Protein AF-A0A916Y1L9-F1 (afdb_monomer_lite)

Radius of gyration: 26.06 Å; chains: 1; bounding box: 114×60×47 Å

Foldseek 3Di:
DDDDDDDDPPPPPDPPPPPFFFFWWWWAFPVRDIATFRKGDPDLPFDDQWIWTDNDPPDDTDIDGCNRTQWMDGPDAWTKGWFWAFEFFFAAPVNPDTDTDDTDTFIWTWDADAQKTKTWDDDDRDIWIWIDHPDPHTYTAAAPPPDADPRGHGDHNLVVCVPRPDCVQDDPVLSVPQHPDPVSVSVVVLSSRQGDPDADDGPDDPPPPPDDDDDDDDDDDPQDADEQVPFPAHWAAVVQVPDDDSVSRVVVVQVVLQVLCQVQFDDDPPDDPVQQQHKKKWKWKQALVQDIDGPDTDGPDVVNVVSVCVRCVPGDRIRATDDVNRGGIHIYIDIDGRDDDD

pLDDT: mean 74.54, std 18.82, range [24.78, 96.25]

Structure (mmCIF, N/CA/C/O backbone):
data_AF-A0A916Y1L9-F1
#
_entry.id   AF-A0A916Y1L9-F1
#
loop_
_atom_site.group_PDB
_atom_site.id
_atom_site.type_symbol
_atom_site.label_atom_id
_atom_site.label_alt_id
_atom_site.label_comp_id
_atom_site.label_asym_id
_atom_site.label_entity_id
_atom_site.label_seq_id
_atom_site.pdbx_PDB_ins_code
_atom_site.Cartn_x
_atom_site.Cartn_y
_atom_site.Cartn_z
_atom_site.occupancy
_atom_site.B_iso_or_equiv
_atom_site.auth_seq_id
_atom_site.auth_comp_id
_atom_site.auth_asym_id
_atom_site.auth_atom_id
_atom_site.pdbx_PDB_model_num
ATOM 1 N N . MET A 1 1 ? 78.587 -21.351 -13.898 1.00 42.09 1 MET A N 1
ATOM 2 C CA . MET A 1 1 ? 77.587 -20.351 -14.337 1.00 42.09 1 MET A CA 1
ATOM 3 C C . MET A 1 1 ? 76.210 -20.843 -13.932 1.00 42.09 1 MET A C 1
ATOM 5 O O . MET A 1 1 ? 75.826 -21.904 -14.397 1.00 42.09 1 MET A O 1
ATOM 9 N N . ILE A 1 2 ? 75.491 -20.113 -13.078 1.00 39.59 2 ILE A N 1
ATOM 10 C CA . ILE A 1 2 ? 74.076 -20.364 -12.756 1.00 39.59 2 ILE A CA 1
ATOM 11 C C . ILE A 1 2 ? 73.393 -18.992 -12.771 1.00 39.59 2 ILE A C 1
ATOM 13 O O . ILE A 1 2 ? 73.883 -18.067 -12.128 1.00 39.59 2 ILE A O 1
ATOM 17 N N . ARG A 1 3 ? 72.326 -18.828 -13.560 1.00 39.56 3 ARG A N 1
ATOM 18 C CA . ARG A 1 3 ? 71.563 -17.57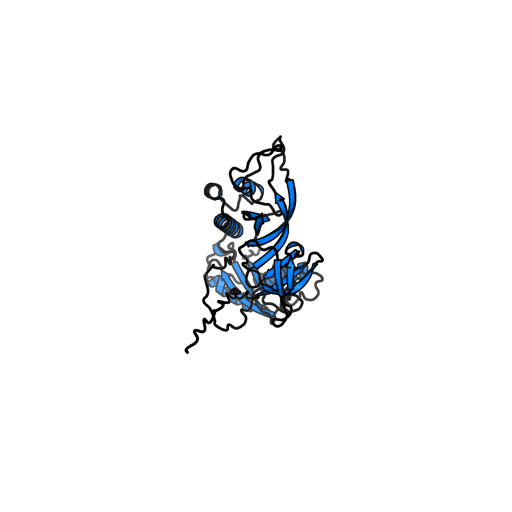1 -13.637 1.00 39.56 3 ARG A CA 1
ATOM 19 C C . ARG A 1 3 ? 70.473 -17.571 -12.569 1.00 39.56 3 ARG A C 1
ATOM 21 O O . ARG A 1 3 ? 69.682 -18.508 -12.526 1.00 39.56 3 ARG A O 1
ATOM 28 N N . LEU A 1 4 ? 70.384 -16.502 -11.778 1.00 41.41 4 LEU A N 1
ATOM 29 C CA . LEU A 1 4 ? 69.143 -16.193 -11.070 1.00 41.41 4 LEU A CA 1
ATOM 30 C C . LEU A 1 4 ? 68.094 -15.741 -12.094 1.00 41.41 4 LEU A C 1
ATOM 32 O O . LEU A 1 4 ? 68.402 -14.973 -13.006 1.00 41.41 4 LEU A O 1
ATOM 36 N N . LEU A 1 5 ? 66.855 -16.191 -11.911 1.00 41.03 5 LEU A N 1
ATOM 37 C CA . LEU A 1 5 ? 65.682 -15.718 -12.639 1.00 41.03 5 LEU A CA 1
ATOM 38 C C . LEU A 1 5 ? 64.640 -15.278 -11.607 1.00 41.03 5 LEU A C 1
ATOM 40 O O . LEU A 1 5 ? 63.911 -16.096 -11.053 1.00 41.03 5 LEU A O 1
ATOM 44 N N . TYR A 1 6 ? 64.607 -13.976 -11.320 1.00 41.38 6 TYR A N 1
ATOM 45 C CA . TYR A 1 6 ? 63.571 -13.379 -10.480 1.00 41.38 6 TYR A CA 1
ATOM 46 C C . TYR A 1 6 ? 62.251 -13.349 -11.255 1.00 41.38 6 TYR A C 1
ATOM 48 O O . TYR A 1 6 ? 62.063 -12.516 -12.142 1.00 41.38 6 TYR A O 1
ATOM 56 N N . PHE A 1 7 ? 61.331 -14.250 -10.915 1.00 41.00 7 PHE A N 1
ATOM 57 C CA . PHE A 1 7 ? 59.959 -14.187 -11.410 1.00 41.00 7 PHE A CA 1
ATOM 58 C C . PHE A 1 7 ? 59.192 -13.110 -10.634 1.00 41.00 7 PHE A C 1
ATOM 60 O O . PHE A 1 7 ? 58.881 -13.280 -9.456 1.00 41.00 7 PHE A O 1
ATOM 67 N N . TYR A 1 8 ? 58.887 -11.992 -11.295 1.00 40.25 8 TYR A N 1
ATOM 68 C CA . TYR A 1 8 ? 57.985 -10.976 -10.753 1.00 40.25 8 TYR A CA 1
ATOM 69 C C . TYR A 1 8 ? 56.557 -11.538 -10.744 1.00 40.25 8 TYR A C 1
ATOM 71 O O . TYR A 1 8 ? 55.890 -11.581 -11.779 1.00 40.25 8 TYR A O 1
ATOM 79 N N . LEU A 1 9 ? 56.084 -11.988 -9.578 1.00 38.19 9 LEU A N 1
ATOM 80 C CA . LEU A 1 9 ? 54.701 -12.425 -9.409 1.00 38.19 9 LEU A CA 1
ATOM 81 C C . LEU A 1 9 ? 53.788 -11.192 -9.375 1.00 38.19 9 LEU A C 1
ATOM 83 O O . LEU A 1 9 ? 53.559 -10.598 -8.321 1.00 38.19 9 LEU A O 1
ATOM 87 N N . LEU A 1 10 ? 53.291 -10.786 -10.545 1.00 38.91 10 LEU A N 1
ATOM 88 C CA . LEU A 1 10 ? 52.343 -9.684 -10.665 1.00 38.91 10 LEU A CA 1
ATOM 89 C C . LEU A 1 10 ? 51.002 -10.096 -10.036 1.00 38.91 10 LEU A C 1
ATOM 91 O O . LEU A 1 10 ? 50.183 -10.758 -10.672 1.00 38.91 10 LEU A O 1
ATOM 95 N N . LEU A 1 11 ? 50.787 -9.711 -8.776 1.00 40.22 11 LEU A N 1
ATOM 96 C CA . LEU A 1 11 ? 49.522 -9.911 -8.073 1.00 40.22 11 LEU A CA 1
ATOM 97 C C . LEU A 1 11 ? 48.426 -9.053 -8.718 1.00 40.22 11 LEU A C 1
ATOM 99 O O . LEU A 1 11 ? 48.196 -7.904 -8.344 1.00 40.22 11 LEU A O 1
ATOM 103 N N . LEU A 1 12 ? 47.744 -9.640 -9.702 1.00 37.94 12 LEU A N 1
ATOM 104 C CA . LEU A 1 12 ? 46.488 -9.137 -10.241 1.00 37.94 12 LEU A CA 1
ATOM 105 C C . LEU A 1 12 ? 45.432 -9.163 -9.133 1.00 37.94 12 LEU A C 1
ATOM 107 O O . LEU A 1 12 ? 44.739 -10.161 -8.930 1.00 37.94 12 LEU A O 1
ATOM 111 N N . VAL A 1 13 ? 45.299 -8.037 -8.432 1.00 43.12 13 VAL A N 1
ATOM 112 C CA . VAL A 1 13 ? 44.130 -7.737 -7.603 1.00 43.12 13 VAL A CA 1
ATOM 113 C C . VAL A 1 13 ? 42.952 -7.522 -8.550 1.00 43.12 13 VAL A C 1
ATOM 115 O O . VAL A 1 13 ? 42.609 -6.397 -8.911 1.00 43.12 13 VAL A O 1
ATOM 118 N N . LEU A 1 14 ? 42.359 -8.628 -9.001 1.00 37.28 14 LEU A N 1
ATOM 119 C CA . LEU A 1 14 ? 41.061 -8.601 -9.655 1.00 37.28 14 LEU A CA 1
ATOM 120 C C . LEU A 1 14 ? 40.075 -7.976 -8.659 1.00 37.28 14 LEU A C 1
ATOM 122 O O . LEU A 1 14 ? 39.957 -8.492 -7.543 1.00 37.28 14 LEU A O 1
ATOM 126 N N . PRO A 1 15 ? 39.377 -6.881 -9.011 1.00 40.78 15 PRO A N 1
ATOM 127 C CA . PRO A 1 15 ? 38.323 -6.374 -8.154 1.00 40.78 15 PRO A CA 1
ATOM 128 C C . PRO A 1 15 ? 37.268 -7.471 -8.041 1.00 40.78 15 PRO A C 1
ATOM 130 O O . PRO A 1 15 ? 36.710 -7.910 -9.049 1.00 40.78 15 PRO A O 1
ATOM 133 N N . THR A 1 16 ? 37.008 -7.927 -6.818 1.00 36.12 16 THR A N 1
ATOM 134 C CA . THR A 1 16 ? 35.919 -8.855 -6.531 1.00 36.12 16 THR A CA 1
ATOM 135 C C . THR A 1 16 ? 34.608 -8.152 -6.852 1.00 36.12 16 THR A C 1
ATOM 137 O O . THR A 1 16 ? 34.059 -7.412 -6.036 1.00 36.12 16 THR A O 1
ATOM 140 N N . GLN A 1 17 ? 34.109 -8.351 -8.075 1.00 40.06 17 GLN A N 1
ATOM 141 C CA . GLN A 1 17 ? 32.764 -7.934 -8.437 1.00 40.06 17 GLN A CA 1
ATOM 142 C C . GLN A 1 17 ? 31.802 -8.735 -7.564 1.00 40.06 17 GLN A C 1
ATOM 144 O O . GLN A 1 17 ? 31.535 -9.904 -7.835 1.00 40.06 17 GLN A O 1
ATOM 149 N N . GLY A 1 18 ? 31.326 -8.106 -6.487 1.00 40.56 18 GLY A N 1
ATOM 150 C CA . GLY A 1 18 ? 30.224 -8.629 -5.695 1.00 40.56 18 GLY A CA 1
ATOM 151 C C . GLY A 1 18 ? 29.070 -8.893 -6.648 1.00 40.56 18 GLY A C 1
ATOM 152 O O . GLY A 1 18 ? 28.597 -7.959 -7.304 1.00 40.56 18 GLY A O 1
ATOM 153 N N . GLN A 1 19 ? 28.706 -10.170 -6.783 1.00 42.56 19 GLN A N 1
ATOM 154 C CA . GLN A 1 19 ? 27.750 -10.639 -7.776 1.00 42.56 19 GLN A CA 1
ATOM 155 C C . GLN A 1 19 ? 26.470 -9.818 -7.639 1.00 42.56 19 GLN A C 1
ATOM 157 O O . GLN A 1 19 ? 25.780 -9.880 -6.625 1.00 42.56 19 GLN A O 1
ATOM 162 N N . THR A 1 20 ? 26.219 -8.949 -8.618 1.00 58.88 20 THR A N 1
ATOM 163 C CA . THR A 1 20 ? 25.132 -7.978 -8.512 1.00 58.88 20 THR A CA 1
ATOM 164 C C . THR A 1 20 ? 23.864 -8.665 -8.987 1.00 58.88 20 THR A C 1
ATOM 166 O O . THR A 1 20 ? 23.519 -8.596 -10.165 1.00 58.88 20 THR A O 1
ATOM 169 N N . ASP A 1 21 ? 23.236 -9.415 -8.084 1.00 74.25 21 ASP A N 1
ATOM 170 C CA . ASP A 1 21 ? 22.082 -10.250 -8.401 1.00 74.25 21 ASP A CA 1
ATOM 171 C C . ASP A 1 21 ? 20.925 -9.405 -8.957 1.00 74.25 21 ASP A C 1
ATOM 173 O O . ASP A 1 21 ? 20.513 -8.396 -8.378 1.00 74.25 21 ASP A O 1
ATOM 177 N N . PHE A 1 22 ? 20.411 -9.816 -10.119 1.00 81.94 22 PHE A N 1
ATOM 178 C CA . PHE A 1 22 ? 19.321 -9.128 -10.803 1.00 81.94 22 PHE A CA 1
ATOM 179 C C . PHE A 1 22 ? 17.975 -9.774 -10.448 1.00 81.94 22 PHE A C 1
ATOM 181 O O . PHE A 1 22 ? 17.669 -10.882 -10.892 1.00 81.94 22 PHE A O 1
ATOM 188 N N . SER A 1 23 ? 17.131 -9.049 -9.718 1.00 79.69 23 SER A N 1
ATOM 189 C CA . SER A 1 23 ? 15.751 -9.454 -9.423 1.00 79.69 23 SER A CA 1
ATOM 190 C C . SER A 1 23 ? 14.812 -9.142 -10.593 1.00 79.69 23 SER A C 1
ATOM 192 O O . SER A 1 23 ? 14.974 -8.125 -11.266 1.00 79.69 23 SER A O 1
ATOM 194 N N . LYS A 1 24 ? 13.767 -9.959 -10.805 1.00 76.19 24 LYS A N 1
ATOM 195 C CA . LYS A 1 24 ? 12.649 -9.600 -11.705 1.00 76.19 24 LYS A CA 1
ATOM 196 C C . LYS A 1 24 ? 12.017 -8.269 -11.249 1.00 76.19 24 LYS A C 1
ATOM 198 O O . LYS A 1 24 ? 11.821 -8.060 -10.048 1.00 76.19 24 LYS A O 1
ATOM 203 N N . GLY A 1 25 ? 11.659 -7.390 -12.182 1.00 78.50 25 GLY A N 1
ATOM 204 C CA . GLY A 1 25 ? 11.042 -6.101 -11.869 1.00 78.50 25 GLY A CA 1
ATOM 205 C C . GLY A 1 25 ? 10.479 -5.351 -13.079 1.00 78.50 25 GLY A C 1
ATOM 206 O O . GLY A 1 25 ? 10.659 -5.756 -14.224 1.00 78.50 25 GLY A O 1
ATOM 207 N N . THR A 1 26 ? 9.827 -4.221 -12.809 1.00 80.19 26 THR A N 1
ATOM 208 C CA . THR A 1 26 ? 9.395 -3.235 -13.811 1.00 80.19 26 THR A CA 1
ATOM 209 C C . THR A 1 26 ? 10.044 -1.896 -13.485 1.00 80.19 26 THR A C 1
ATOM 211 O O . THR A 1 26 ? 9.968 -1.448 -12.341 1.00 80.19 26 THR A O 1
ATOM 214 N N . TYR A 1 27 ? 10.561 -1.180 -14.480 1.00 86.19 27 TYR A N 1
ATOM 215 C CA . TYR A 1 27 ? 10.778 0.266 -14.367 1.00 86.19 27 TYR A CA 1
ATOM 216 C C . TYR A 1 27 ? 9.825 1.032 -15.294 1.00 86.19 27 TYR A C 1
ATOM 218 O O . TYR A 1 27 ? 9.354 0.508 -16.301 1.00 86.19 27 TYR A O 1
ATOM 226 N N . THR A 1 28 ? 9.499 2.274 -14.944 1.00 80.56 28 THR A N 1
ATOM 227 C CA . THR A 1 28 ? 8.704 3.180 -15.787 1.00 80.56 28 THR A CA 1
ATOM 228 C C . THR A 1 28 ? 9.473 4.473 -15.969 1.00 80.56 28 THR A C 1
ATOM 230 O O . THR A 1 28 ? 9.848 5.090 -14.969 1.00 80.56 28 THR A O 1
ATOM 233 N N . THR A 1 29 ? 9.711 4.885 -17.210 1.00 87.12 29 THR A N 1
ATOM 234 C CA . THR A 1 29 ? 10.415 6.132 -17.544 1.00 87.12 29 THR A CA 1
ATOM 235 C C . THR A 1 29 ? 9.505 7.366 -17.444 1.00 87.12 29 THR A C 1
ATOM 237 O O . THR A 1 29 ? 8.295 7.243 -17.246 1.00 87.12 29 THR A O 1
ATOM 240 N N . LEU A 1 30 ? 10.078 8.577 -17.511 1.00 82.94 30 LEU A N 1
ATOM 241 C CA . LEU A 1 30 ? 9.333 9.849 -17.377 1.00 82.94 30 LEU A CA 1
ATOM 242 C C . LEU A 1 30 ? 8.238 10.065 -18.439 1.00 82.94 30 LEU A C 1
ATOM 244 O O . LEU A 1 30 ? 7.292 10.808 -18.195 1.00 82.94 30 LEU A O 1
ATOM 248 N N . ASP A 1 31 ? 8.359 9.414 -19.594 1.00 83.44 31 ASP A N 1
ATOM 249 C CA . ASP A 1 31 ? 7.367 9.375 -20.677 1.00 83.44 31 ASP A CA 1
ATOM 250 C C . ASP A 1 31 ? 6.176 8.435 -20.394 1.00 83.44 31 ASP A C 1
ATOM 252 O O . ASP A 1 31 ? 5.213 8.404 -21.157 1.00 83.44 31 ASP A O 1
ATOM 256 N N . GLY A 1 32 ? 6.224 7.676 -19.295 1.00 74.25 32 GLY A N 1
ATOM 257 C CA . GLY A 1 32 ? 5.204 6.706 -18.904 1.00 74.25 32 GLY A CA 1
ATOM 258 C C . GLY A 1 32 ? 5.410 5.296 -19.464 1.00 74.25 32 GLY A C 1
ATOM 259 O O . GLY A 1 32 ? 4.618 4.411 -19.134 1.00 74.25 32 GLY A O 1
ATOM 260 N N . VAL A 1 33 ? 6.459 5.042 -20.256 1.00 81.19 33 VAL A N 1
ATOM 261 C CA . VAL A 1 33 ? 6.733 3.705 -20.807 1.00 81.19 33 VAL A CA 1
ATOM 262 C C . VAL A 1 33 ? 7.181 2.763 -19.689 1.00 81.19 33 VAL A C 1
ATOM 264 O O . VAL A 1 33 ? 8.212 2.968 -19.049 1.00 81.19 33 VAL A O 1
ATOM 267 N N . ALA A 1 34 ? 6.395 1.715 -19.437 1.00 79.94 34 ALA A N 1
ATOM 268 C CA . ALA A 1 34 ? 6.721 0.665 -18.476 1.00 79.94 34 ALA A CA 1
ATOM 269 C C . ALA A 1 34 ? 7.427 -0.504 -19.176 1.00 79.94 34 ALA A C 1
ATOM 271 O O . ALA A 1 34 ? 6.907 -1.051 -20.145 1.00 79.94 34 ALA A O 1
ATOM 272 N N . THR A 1 35 ? 8.595 -0.895 -18.668 1.00 84.81 35 THR A N 1
ATOM 273 C CA . THR A 1 35 ? 9.424 -1.983 -19.205 1.00 84.81 35 THR A CA 1
ATOM 274 C C . THR A 1 35 ? 9.695 -3.012 -18.115 1.00 84.81 35 THR A C 1
ATOM 276 O O . THR A 1 35 ? 10.135 -2.649 -17.020 1.00 84.81 35 THR A O 1
ATOM 279 N N . ASP A 1 36 ? 9.456 -4.289 -18.415 1.00 81.12 36 ASP A N 1
ATOM 280 C CA . ASP A 1 36 ? 9.902 -5.395 -17.568 1.00 81.12 36 ASP A CA 1
ATOM 281 C C . ASP A 1 36 ? 11.366 -5.727 -17.830 1.00 81.12 36 ASP A C 1
ATOM 283 O O . ASP A 1 36 ? 11.835 -5.726 -18.970 1.00 81.12 36 ASP A O 1
ATOM 287 N N . ALA A 1 37 ? 12.088 -6.001 -16.752 1.00 87.12 37 ALA A N 1
ATOM 288 C CA . ALA A 1 37 ? 13.503 -6.302 -16.791 1.00 87.12 37 ALA A CA 1
ATOM 289 C C . ALA A 1 37 ? 13.924 -7.155 -15.592 1.00 87.12 37 ALA A C 1
ATOM 291 O O . ALA A 1 37 ? 13.281 -7.196 -14.542 1.00 87.12 37 ALA A O 1
ATOM 292 N N . TYR A 1 38 ? 15.082 -7.780 -15.734 1.00 83.94 38 TYR A N 1
ATOM 293 C CA . TYR A 1 38 ? 15.921 -8.157 -14.610 1.00 83.94 38 TYR A CA 1
ATOM 294 C C . TYR A 1 38 ? 16.668 -6.892 -14.174 1.00 83.94 38 TYR A C 1
ATOM 296 O O . TYR A 1 38 ? 17.322 -6.253 -15.002 1.00 83.94 38 TYR A O 1
ATOM 304 N N . ILE A 1 39 ? 16.535 -6.490 -12.909 1.00 87.62 39 ILE A N 1
ATOM 305 C CA . ILE A 1 39 ? 16.994 -5.197 -12.387 1.00 87.62 39 ILE A CA 1
ATOM 306 C C . ILE A 1 39 ? 17.896 -5.402 -11.167 1.00 87.62 39 ILE A C 1
ATOM 308 O O . ILE A 1 39 ? 17.551 -6.141 -10.245 1.00 87.62 39 ILE A O 1
ATOM 312 N N . ALA A 1 40 ? 19.024 -4.694 -11.140 1.00 87.44 40 ALA A N 1
ATOM 313 C CA . ALA A 1 40 ? 19.977 -4.687 -10.038 1.00 87.44 40 ALA A CA 1
ATOM 314 C C . ALA A 1 40 ? 20.375 -3.259 -9.617 1.00 87.44 40 ALA A C 1
ATOM 316 O O . ALA A 1 40 ? 20.363 -2.316 -10.412 1.00 87.44 40 ALA A O 1
ATOM 317 N N . SER A 1 41 ? 20.769 -3.117 -8.354 1.00 84.44 41 SER A N 1
ATOM 318 C CA . SER A 1 41 ? 21.417 -1.938 -7.763 1.00 84.44 41 SER A CA 1
ATOM 319 C C . SER A 1 41 ? 22.376 -2.420 -6.671 1.00 84.44 41 SER A C 1
ATOM 321 O O . SER A 1 41 ? 22.266 -3.561 -6.223 1.00 84.44 41 SER A O 1
ATOM 323 N N . ARG A 1 42 ? 23.321 -1.577 -6.234 1.00 76.12 42 ARG A N 1
ATOM 324 C CA . ARG A 1 42 ? 24.328 -1.953 -5.223 1.00 76.12 42 ARG A CA 1
ATOM 325 C C . ARG A 1 42 ? 23.686 -2.351 -3.890 1.00 76.12 42 ARG A C 1
ATOM 327 O O . ARG A 1 42 ? 24.074 -3.355 -3.307 1.00 76.12 42 ARG A O 1
ATOM 334 N N . ASN A 1 43 ? 22.731 -1.554 -3.414 1.00 82.12 43 ASN A N 1
ATOM 335 C CA . ASN A 1 43 ? 21.920 -1.841 -2.235 1.00 82.12 43 ASN A CA 1
ATOM 336 C C . ASN A 1 43 ? 20.626 -1.013 -2.310 1.00 82.12 43 ASN A C 1
ATOM 338 O O . ASN A 1 43 ? 20.669 0.212 -2.402 1.00 82.12 43 ASN A O 1
ATOM 342 N N . TRP A 1 44 ? 19.464 -1.667 -2.242 1.00 80.38 44 TRP A N 1
ATOM 343 C CA . TRP A 1 44 ? 18.155 -0.999 -2.285 1.00 80.38 44 TRP A CA 1
ATOM 344 C C . TRP A 1 44 ? 17.802 -0.211 -1.010 1.00 80.38 44 TRP A C 1
ATOM 346 O O . TRP A 1 44 ? 16.743 0.418 -0.957 1.00 80.38 44 TRP A O 1
ATOM 356 N N . ASN A 1 45 ? 18.650 -0.268 0.021 1.00 74.94 45 ASN A N 1
ATOM 357 C CA . ASN A 1 45 ? 18.523 0.445 1.296 1.00 74.94 45 ASN A CA 1
ATOM 358 C C . ASN A 1 45 ? 19.599 1.538 1.487 1.00 74.94 45 ASN A C 1
ATOM 360 O O . ASN A 1 45 ? 19.746 2.062 2.586 1.00 74.94 45 ASN A O 1
ATOM 364 N N . GLU A 1 46 ? 20.338 1.886 0.431 1.00 80.69 46 GLU A N 1
ATOM 365 C CA . GLU A 1 46 ? 21.312 2.986 0.382 1.00 80.69 46 GLU A CA 1
ATOM 366 C C . GLU A 1 46 ? 20.924 4.001 -0.716 1.00 80.69 46 GLU A C 1
ATOM 368 O O . GLU A 1 46 ? 20.060 3.703 -1.549 1.00 80.69 46 GLU A O 1
ATOM 373 N N . PRO A 1 47 ? 21.543 5.198 -0.766 1.00 84.06 47 PRO A N 1
ATOM 374 C CA . PRO A 1 47 ? 21.448 6.071 -1.934 1.00 84.06 47 PRO A CA 1
ATOM 375 C C . PRO A 1 47 ? 21.997 5.379 -3.195 1.00 84.06 47 PRO A C 1
ATOM 377 O O . PRO A 1 47 ? 23.100 4.833 -3.177 1.00 84.06 47 PRO A O 1
ATOM 380 N N . PHE A 1 48 ? 21.271 5.456 -4.313 1.00 89.62 48 PHE A N 1
ATOM 381 C CA . PHE A 1 48 ? 21.752 5.016 -5.626 1.00 89.62 48 PHE A CA 1
ATOM 382 C C . PHE A 1 48 ? 21.337 6.000 -6.726 1.00 89.62 48 PHE A C 1
ATOM 384 O O . PHE A 1 48 ? 20.208 6.479 -6.756 1.00 89.62 48 PHE A O 1
ATOM 391 N N . GLU A 1 49 ? 22.259 6.291 -7.644 1.00 90.94 49 GLU A N 1
ATOM 392 C CA . GLU A 1 49 ? 22.061 7.248 -8.748 1.00 90.94 49 GLU A CA 1
ATOM 393 C C . GLU A 1 49 ? 21.545 6.574 -10.030 1.00 90.94 49 GLU A C 1
ATOM 395 O O . GLU A 1 49 ? 21.004 7.225 -10.924 1.00 90.94 49 GLU A O 1
ATOM 400 N N . SER A 1 50 ? 21.692 5.251 -10.132 1.00 93.94 50 SER A N 1
ATOM 401 C CA . SER A 1 50 ? 21.270 4.461 -11.288 1.00 93.94 50 SER A CA 1
ATOM 402 C C . SER A 1 50 ? 20.926 3.021 -10.913 1.00 93.94 50 SER A C 1
ATOM 404 O O . SER A 1 50 ? 21.315 2.525 -9.855 1.00 93.94 50 SER A O 1
ATOM 406 N N . ILE A 1 51 ? 20.199 2.356 -11.808 1.00 94.56 51 ILE A N 1
ATOM 407 C CA . ILE A 1 51 ? 19.953 0.912 -11.803 1.00 94.56 51 ILE A CA 1
ATOM 408 C C . ILE A 1 51 ? 20.635 0.266 -13.011 1.00 94.56 51 ILE A C 1
ATOM 410 O O . ILE A 1 51 ? 20.818 0.904 -14.050 1.00 94.56 51 ILE A O 1
ATOM 414 N N . GLN A 1 52 ? 20.977 -1.011 -12.886 1.00 95.56 52 GLN A N 1
ATOM 415 C CA . GLN A 1 52 ? 21.349 -1.872 -14.005 1.00 95.56 52 GLN A CA 1
ATOM 416 C C . GLN A 1 52 ? 20.124 -2.672 -14.438 1.00 95.56 52 GLN A C 1
ATOM 418 O O . GLN A 1 52 ? 19.461 -3.270 -13.592 1.00 95.56 52 GLN A O 1
ATOM 423 N N . VAL A 1 53 ? 19.829 -2.714 -15.738 1.00 94.12 53 VAL A N 1
ATOM 424 C CA . VAL A 1 53 ? 18.705 -3.483 -16.294 1.00 94.12 53 VAL A CA 1
ATOM 425 C C . VAL A 1 53 ? 19.154 -4.432 -17.400 1.00 94.12 53 VAL A C 1
ATOM 427 O O . VAL A 1 53 ? 20.083 -4.136 -18.154 1.00 94.12 53 VAL A O 1
ATOM 430 N N . LYS A 1 54 ? 18.452 -5.557 -17.531 1.00 89.00 54 LYS A N 1
ATOM 431 C CA . LYS A 1 54 ? 18.525 -6.479 -18.669 1.00 89.00 54 LYS A CA 1
ATOM 432 C C . LYS A 1 54 ? 17.123 -6.905 -19.092 1.00 89.00 54 LYS A C 1
ATOM 434 O O . LYS A 1 54 ? 16.297 -7.205 -18.235 1.00 89.00 54 LYS A O 1
ATOM 439 N N . THR A 1 55 ? 16.874 -7.010 -20.393 1.00 81.56 55 THR A N 1
ATOM 440 C CA . THR A 1 55 ? 15.625 -7.572 -20.936 1.00 81.56 55 THR A CA 1
ATOM 441 C C . THR A 1 55 ? 15.606 -9.103 -20.844 1.00 81.56 55 THR A C 1
ATOM 443 O O . THR A 1 55 ? 14.608 -9.684 -20.432 1.00 81.56 55 THR A O 1
ATOM 446 N N . ASN A 1 56 ? 16.740 -9.754 -21.108 1.00 81.88 56 ASN A N 1
ATOM 447 C CA . ASN A 1 56 ? 16.989 -11.183 -20.912 1.00 81.88 56 ASN A CA 1
ATOM 448 C C . ASN A 1 56 ? 18.218 -11.366 -20.011 1.00 81.88 56 ASN A C 1
ATOM 450 O O . ASN A 1 56 ? 19.157 -10.577 -20.088 1.00 81.88 56 ASN A O 1
ATOM 454 N N . LEU A 1 57 ? 18.288 -12.439 -19.216 1.00 77.25 57 LEU A N 1
ATOM 455 C CA . LEU A 1 57 ? 19.438 -12.701 -18.326 1.00 77.25 57 LEU A CA 1
ATOM 456 C C . LEU A 1 57 ? 20.799 -12.723 -19.052 1.00 77.25 57 LEU A C 1
ATOM 458 O O . LEU A 1 57 ? 21.808 -12.319 -18.469 1.00 77.25 57 LEU A O 1
ATOM 462 N N . ASN A 1 58 ? 20.810 -13.129 -20.324 1.00 83.56 58 ASN A N 1
ATOM 463 C CA . ASN A 1 58 ? 22.004 -13.208 -21.170 1.00 83.56 58 ASN A CA 1
ATOM 464 C C . ASN A 1 58 ? 22.447 -11.853 -21.757 1.00 83.56 58 ASN A C 1
ATOM 466 O O . ASN A 1 58 ? 23.565 -11.754 -22.257 1.00 83.56 58 ASN A O 1
ATOM 470 N N . ASP A 1 59 ? 21.610 -10.812 -21.698 1.00 86.19 59 ASP A N 1
ATOM 471 C CA . ASP A 1 59 ? 21.947 -9.498 -22.253 1.00 86.19 59 ASP A CA 1
ATOM 472 C C . ASP A 1 59 ? 23.075 -8.831 -21.446 1.00 86.19 59 ASP A C 1
ATOM 474 O O . ASP A 1 59 ? 23.218 -9.037 -20.234 1.00 86.19 59 ASP A O 1
ATOM 478 N N . SER A 1 60 ? 23.857 -7.962 -22.090 1.00 89.81 60 SER A N 1
ATOM 479 C CA . SER A 1 60 ? 24.736 -7.035 -21.371 1.00 89.81 60 SER A CA 1
ATOM 480 C C . SER A 1 60 ? 23.897 -6.042 -20.545 1.00 89.81 60 SER A C 1
ATOM 482 O O . SER A 1 60 ? 22.912 -5.517 -21.075 1.00 89.81 60 SER A O 1
ATOM 484 N N . PRO A 1 61 ? 24.261 -5.752 -19.279 1.00 93.00 61 PRO A N 1
ATOM 485 C CA . PRO A 1 61 ? 23.568 -4.747 -18.474 1.00 93.00 61 PRO A CA 1
ATOM 486 C C . PRO A 1 61 ? 23.527 -3.373 -19.152 1.00 93.00 61 PRO A C 1
ATOM 488 O O . PRO A 1 61 ? 24.511 -2.936 -19.752 1.00 93.00 61 PRO A O 1
ATOM 491 N N . LYS A 1 62 ? 22.399 -2.674 -19.013 1.00 94.50 62 LYS A N 1
ATOM 492 C CA . LYS A 1 62 ? 22.237 -1.265 -19.388 1.00 94.50 62 LYS A CA 1
ATOM 493 C C . LYS A 1 62 ? 22.028 -0.429 -18.128 1.00 94.50 62 LYS A C 1
ATOM 495 O O . LYS A 1 62 ? 21.150 -0.736 -17.325 1.00 94.50 62 LYS A O 1
ATOM 500 N N . THR A 1 63 ? 22.792 0.649 -17.980 1.00 95.81 63 THR A N 1
ATOM 501 C CA . THR A 1 63 ? 22.595 1.634 -16.908 1.00 95.81 63 THR A CA 1
ATOM 502 C C . THR A 1 63 ? 21.403 2.539 -17.228 1.00 95.81 63 THR A C 1
ATOM 504 O O . THR A 1 63 ? 21.340 3.092 -18.325 1.00 95.81 63 THR A O 1
ATOM 507 N N . ILE A 1 64 ? 20.501 2.750 -16.267 1.00 94.81 64 ILE A N 1
ATOM 508 C CA . ILE A 1 64 ? 19.444 3.776 -16.324 1.00 94.81 64 ILE A CA 1
ATOM 509 C C . ILE A 1 64 ? 19.562 4.664 -15.084 1.00 94.81 64 ILE A C 1
ATOM 511 O O . ILE A 1 64 ? 19.588 4.159 -13.961 1.00 94.81 64 ILE A O 1
ATOM 515 N N . ALA A 1 65 ? 19.644 5.982 -15.271 1.00 95.38 65 ALA A N 1
ATOM 516 C CA . ALA A 1 65 ? 19.752 6.937 -14.166 1.00 95.38 65 ALA A CA 1
ATOM 517 C C . ALA A 1 65 ? 18.403 7.107 -13.450 1.00 95.38 65 ALA A C 1
ATOM 519 O O . ALA A 1 65 ? 17.361 7.157 -14.107 1.00 95.38 65 ALA A O 1
ATOM 520 N N . ILE A 1 66 ? 18.390 7.270 -12.120 1.00 92.50 66 ILE A N 1
ATOM 521 C CA . ILE A 1 66 ? 17.126 7.433 -11.372 1.00 92.50 66 ILE A CA 1
ATOM 522 C C . ILE A 1 66 ? 16.333 8.667 -11.815 1.00 92.50 66 ILE A C 1
ATOM 524 O O . ILE A 1 66 ? 15.112 8.693 -11.680 1.00 92.50 66 ILE A O 1
ATOM 528 N N . GLU A 1 67 ? 17.002 9.683 -12.365 1.00 92.31 67 GLU A N 1
ATOM 529 C CA . GLU A 1 67 ? 16.385 10.887 -12.933 1.00 92.31 67 GLU A CA 1
ATOM 530 C C . GLU A 1 67 ? 15.408 10.562 -14.065 1.00 92.31 67 GLU A C 1
ATOM 532 O O . GLU A 1 67 ? 14.359 11.191 -14.166 1.00 92.31 67 GLU A O 1
ATOM 537 N N . GLN A 1 68 ? 15.702 9.524 -14.852 1.00 94.50 68 GLN A N 1
ATOM 538 C CA . GLN A 1 68 ? 14.874 9.053 -15.963 1.00 94.50 68 GLN A CA 1
ATOM 539 C C . GLN A 1 68 ? 13.677 8.207 -15.492 1.00 94.50 68 GLN A C 1
ATOM 541 O O . GLN A 1 68 ? 12.800 7.900 -16.299 1.00 94.50 68 GLN A O 1
ATOM 546 N N . LEU A 1 69 ? 13.621 7.825 -14.209 1.00 92.50 69 LEU A N 1
ATOM 547 C CA . LEU A 1 69 ? 12.605 6.931 -13.653 1.00 92.50 69 LEU A CA 1
ATOM 548 C C . LEU A 1 69 ? 11.445 7.692 -13.004 1.00 92.50 69 LEU A C 1
ATOM 550 O O . LEU A 1 69 ? 11.634 8.523 -12.114 1.00 92.50 69 LEU A O 1
ATOM 554 N N . GLN A 1 70 ? 10.227 7.323 -13.398 1.00 88.06 70 GLN A N 1
ATOM 555 C CA . GLN A 1 70 ? 8.961 7.732 -12.792 1.00 88.06 70 GLN A CA 1
ATOM 556 C C . GLN A 1 70 ? 8.434 6.689 -11.789 1.00 88.06 70 GLN A C 1
ATOM 558 O O . GLN A 1 70 ? 7.820 7.050 -10.781 1.00 88.06 70 GLN A O 1
ATOM 563 N N . LYS A 1 71 ? 8.681 5.396 -12.031 1.00 87.00 71 LYS A N 1
ATOM 564 C CA . LYS A 1 71 ? 8.401 4.292 -11.092 1.00 87.00 71 LYS A CA 1
ATOM 565 C C . LYS A 1 71 ? 9.473 3.211 -11.208 1.00 87.00 71 LYS A C 1
ATOM 567 O O . LYS A 1 71 ? 10.084 3.056 -12.265 1.00 87.00 71 LYS A O 1
ATOM 572 N N . LEU A 1 72 ? 9.652 2.436 -10.146 1.00 86.81 72 LEU A N 1
ATOM 573 C CA . LEU A 1 72 ? 10.451 1.214 -10.138 1.00 86.81 72 LEU A CA 1
ATOM 574 C C . LEU A 1 72 ? 9.831 0.210 -9.162 1.00 86.81 72 LEU A C 1
ATOM 576 O O . LEU A 1 72 ? 9.482 0.565 -8.042 1.00 86.81 72 LEU A O 1
ATOM 580 N N . PHE A 1 73 ? 9.714 -1.040 -9.585 1.00 80.62 73 PHE A N 1
ATOM 581 C CA . PHE A 1 73 ? 9.352 -2.184 -8.761 1.00 80.62 73 PHE A CA 1
ATOM 582 C C . PHE A 1 73 ? 10.411 -3.262 -8.970 1.00 80.62 73 PHE A C 1
ATOM 584 O O . PHE A 1 73 ? 10.657 -3.655 -10.110 1.00 80.62 73 PHE A O 1
ATOM 591 N N . VAL A 1 74 ? 11.026 -3.743 -7.892 1.00 78.06 74 VAL A N 1
ATOM 592 C CA . VAL A 1 74 ? 12.008 -4.833 -7.925 1.00 78.06 74 VAL A CA 1
ATOM 593 C C . VAL A 1 74 ? 11.636 -5.870 -6.872 1.00 78.06 74 VAL A C 1
ATOM 595 O O . VAL A 1 74 ? 11.571 -5.568 -5.678 1.00 78.06 74 VAL A O 1
ATOM 598 N N . SER A 1 75 ? 11.393 -7.095 -7.333 1.00 53.25 75 SER A N 1
ATOM 599 C CA . SER A 1 75 ? 10.935 -8.212 -6.509 1.00 53.25 75 SER A CA 1
ATOM 600 C C . SER A 1 75 ? 11.940 -8.549 -5.392 1.00 53.25 75 SER A C 1
ATOM 602 O O . SER A 1 75 ? 13.150 -8.546 -5.655 1.00 53.25 75 SER A O 1
ATOM 604 N N . PRO A 1 76 ? 11.479 -8.894 -4.174 1.00 52.25 76 PRO A N 1
ATOM 605 C CA . PRO A 1 76 ? 10.070 -8.959 -3.747 1.00 52.25 76 PRO A CA 1
ATOM 606 C C . PRO A 1 76 ? 9.465 -7.604 -3.319 1.00 52.25 76 PRO A C 1
ATOM 608 O O . PRO A 1 76 ? 8.290 -7.351 -3.567 1.00 52.25 76 PRO A O 1
ATOM 611 N N . GLU A 1 77 ? 10.251 -6.723 -2.693 1.00 63.59 77 GLU A N 1
ATOM 612 C CA . GLU A 1 77 ? 9.719 -5.653 -1.822 1.00 63.59 77 GLU A CA 1
ATOM 613 C C . GLU A 1 77 ? 10.026 -4.217 -2.275 1.00 63.59 77 GLU A C 1
ATOM 615 O O . GLU A 1 77 ? 9.472 -3.254 -1.742 1.00 63.59 77 GLU A O 1
ATOM 620 N N . ASN A 1 78 ? 10.941 -4.024 -3.225 1.00 75.31 78 ASN A N 1
ATOM 621 C CA . ASN A 1 78 ? 11.566 -2.721 -3.442 1.00 75.31 78 ASN A CA 1
ATOM 622 C C . ASN A 1 78 ? 10.768 -1.873 -4.439 1.00 75.31 78 ASN A C 1
ATOM 624 O O . ASN A 1 78 ? 10.989 -1.932 -5.649 1.00 75.31 78 ASN A O 1
ATOM 628 N N . GLN A 1 79 ? 9.839 -1.069 -3.916 1.00 82.62 79 GLN A N 1
ATOM 629 C CA . GLN A 1 79 ? 8.998 -0.162 -4.704 1.00 82.62 79 GLN A CA 1
ATOM 630 C C . GLN A 1 79 ? 9.458 1.295 -4.561 1.00 82.62 79 GLN A C 1
ATOM 632 O O . GLN A 1 79 ? 9.647 1.781 -3.445 1.00 82.62 79 GLN A O 1
ATOM 637 N N . PHE A 1 80 ? 9.578 2.010 -5.680 1.00 90.06 80 PHE A N 1
ATOM 638 C CA . PHE A 1 80 ? 9.924 3.428 -5.735 1.00 90.06 80 PHE A CA 1
ATOM 639 C C . PHE A 1 80 ? 9.009 4.202 -6.694 1.00 90.06 80 PHE A C 1
ATOM 641 O O . PHE A 1 80 ? 8.585 3.689 -7.735 1.00 90.06 80 PHE A O 1
ATOM 648 N N . VAL A 1 81 ? 8.738 5.468 -6.378 1.00 87.44 81 VAL A N 1
ATOM 649 C CA . VAL A 1 81 ? 7.913 6.371 -7.194 1.00 87.44 81 VAL A CA 1
ATOM 650 C C . VAL A 1 81 ? 8.491 7.786 -7.203 1.00 87.44 81 VAL A C 1
ATOM 652 O O . VAL A 1 81 ? 8.871 8.317 -6.161 1.00 87.44 81 VAL A O 1
ATOM 655 N N . ARG A 1 82 ? 8.553 8.430 -8.372 1.00 90.44 82 ARG A N 1
ATOM 656 C CA . ARG A 1 82 ? 8.940 9.842 -8.477 1.00 90.44 82 ARG A CA 1
ATOM 657 C C . ARG A 1 82 ? 7.753 10.735 -8.137 1.00 90.44 82 ARG A C 1
ATOM 659 O O . ARG A 1 82 ? 6.711 10.640 -8.783 1.00 90.44 82 ARG A O 1
ATOM 666 N N . GLN A 1 83 ? 7.902 11.597 -7.137 1.00 87.31 83 GLN A N 1
ATOM 667 C CA . GLN A 1 83 ? 6.839 12.492 -6.673 1.00 87.31 83 GLN A CA 1
ATOM 668 C C . GLN A 1 83 ? 7.377 13.871 -6.312 1.00 87.31 83 GLN A C 1
ATOM 670 O O . GLN A 1 83 ? 8.532 14.016 -5.913 1.00 87.31 83 GLN A O 1
ATOM 675 N N . LYS A 1 84 ? 6.514 14.887 -6.424 1.00 86.50 84 LYS A N 1
ATOM 676 C CA . LYS A 1 84 ? 6.784 16.217 -5.870 1.00 86.50 84 LYS A CA 1
ATOM 677 C C . LYS A 1 84 ? 6.512 16.188 -4.369 1.00 86.50 84 LYS A C 1
ATOM 679 O O . LYS A 1 84 ? 5.361 16.017 -3.966 1.00 86.50 84 LYS A O 1
ATOM 684 N N . ILE A 1 85 ? 7.561 16.354 -3.569 1.00 86.12 85 ILE A N 1
ATOM 685 C CA . ILE A 1 85 ? 7.427 16.554 -2.124 1.00 86.12 85 ILE A CA 1
ATOM 686 C C . ILE A 1 85 ? 7.262 18.031 -1.790 1.00 86.12 85 ILE A C 1
ATOM 688 O O . ILE A 1 85 ? 7.828 18.898 -2.460 1.00 86.12 85 ILE A O 1
ATOM 692 N N . TRP A 1 86 ? 6.528 18.282 -0.714 1.00 80.69 86 TRP A N 1
ATOM 693 C CA . TRP A 1 86 ? 6.406 19.580 -0.068 1.00 80.69 86 TRP A CA 1
ATOM 694 C C . TRP A 1 86 ? 7.276 19.586 1.186 1.00 80.69 86 TRP A C 1
ATOM 696 O O . TRP A 1 86 ? 7.116 18.733 2.068 1.00 80.69 86 TRP A O 1
ATOM 706 N N . LYS A 1 87 ? 8.186 20.555 1.269 1.00 78.44 87 LYS A N 1
ATOM 707 C CA . LYS A 1 87 ? 9.071 20.736 2.422 1.00 78.44 87 LYS A CA 1
ATOM 708 C C . LYS A 1 87 ? 8.469 21.732 3.415 1.00 78.44 87 LYS A C 1
ATOM 710 O O . LYS A 1 87 ? 7.724 22.628 3.028 1.00 78.44 87 LYS A O 1
ATOM 715 N N . ALA A 1 88 ? 8.798 21.534 4.695 1.00 63.06 88 ALA A N 1
ATOM 716 C CA . ALA A 1 88 ? 8.595 22.465 5.811 1.00 63.06 88 ALA A CA 1
ATOM 717 C C . ALA A 1 88 ? 7.309 23.333 5.741 1.00 63.06 88 ALA A C 1
ATOM 719 O O . ALA A 1 88 ? 7.376 24.475 5.284 1.00 63.06 88 ALA A O 1
ATOM 720 N N . PRO A 1 89 ? 6.145 22.845 6.219 1.00 63.91 89 PRO A N 1
ATOM 721 C CA . PRO A 1 89 ? 4.979 23.704 6.418 1.00 63.91 89 PRO A CA 1
ATOM 722 C C . PRO A 1 89 ? 5.289 24.759 7.486 1.00 63.91 89 PRO A C 1
ATOM 724 O O . PRO A 1 89 ? 5.598 24.420 8.633 1.00 63.91 89 PRO A O 1
ATOM 727 N N . VAL A 1 90 ? 5.210 26.033 7.106 1.00 57.69 90 VAL A N 1
ATOM 728 C CA . VAL A 1 90 ? 5.450 27.187 7.979 1.00 57.69 90 VAL A CA 1
ATOM 729 C C . VAL A 1 90 ? 4.129 27.909 8.216 1.00 57.69 90 VAL A C 1
ATOM 731 O O . VAL A 1 90 ? 3.365 28.124 7.276 1.00 57.69 90 VAL A O 1
ATOM 734 N N . TRP A 1 91 ? 3.856 28.303 9.460 1.00 53.69 91 TRP A N 1
ATOM 735 C CA . TRP A 1 91 ? 2.753 29.222 9.747 1.00 53.69 91 TRP A CA 1
ATOM 736 C C . TRP A 1 91 ? 2.939 30.539 8.993 1.00 53.69 91 TRP A C 1
ATOM 738 O O . TRP A 1 91 ? 4.040 31.090 8.978 1.00 53.69 91 TRP A O 1
ATOM 748 N N . VAL A 1 92 ? 1.860 31.068 8.420 1.00 55.62 92 VAL A N 1
ATOM 749 C CA . VAL A 1 92 ? 1.797 32.485 8.035 1.00 55.62 92 VAL A CA 1
ATOM 750 C C . VAL A 1 92 ? 2.009 33.337 9.310 1.00 55.62 92 VAL A C 1
ATOM 752 O O . VAL A 1 92 ? 1.649 32.873 10.394 1.00 55.62 92 VAL A O 1
ATOM 755 N N . PRO A 1 93 ? 2.634 34.537 9.257 1.00 52.50 93 PRO A N 1
ATOM 756 C CA . PRO A 1 93 ? 3.053 35.271 10.467 1.00 52.50 93 PRO A CA 1
ATOM 757 C C . PRO A 1 93 ? 1.950 35.695 11.457 1.00 52.50 93 PRO A C 1
ATOM 759 O O . PRO A 1 93 ? 2.265 36.188 12.536 1.00 52.50 93 PRO A O 1
ATOM 762 N N . ASP A 1 94 ? 0.680 35.522 11.098 1.00 61.94 94 ASP A N 1
ATOM 763 C CA . ASP A 1 94 ? -0.519 35.744 11.915 1.00 61.94 94 ASP A CA 1
ATOM 764 C C . ASP A 1 94 ? -1.087 34.449 12.542 1.00 61.94 94 ASP A C 1
ATOM 766 O O . ASP A 1 94 ? -2.054 34.499 13.301 1.00 61.94 94 ASP A O 1
ATOM 770 N N . HIS A 1 95 ? -0.490 33.293 12.228 1.00 57.53 95 HIS A N 1
ATOM 771 C CA . HIS A 1 95 ? -0.934 31.940 12.574 1.00 57.53 95 HIS A CA 1
ATOM 772 C C . HIS A 1 95 ? -2.329 31.535 12.051 1.00 57.53 95 HIS A C 1
ATOM 774 O O . HIS A 1 95 ? -2.913 30.584 12.575 1.00 57.53 95 HIS A O 1
ATOM 780 N N . THR A 1 96 ? -2.864 32.188 11.013 1.00 53.53 96 THR A N 1
ATOM 781 C CA . THR A 1 96 ? -4.177 31.814 10.443 1.00 53.53 96 THR A CA 1
ATOM 782 C C . THR A 1 96 ? -4.093 30.624 9.485 1.00 53.53 96 THR A C 1
ATOM 784 O O . THR A 1 96 ? -4.959 29.750 9.510 1.00 53.53 96 THR A O 1
ATOM 787 N N . GLU A 1 97 ? -3.032 30.549 8.677 1.00 51.34 97 GLU A N 1
ATOM 788 C CA . GLU A 1 97 ? -2.851 29.533 7.634 1.00 51.34 97 GLU A CA 1
ATOM 789 C C . GLU A 1 97 ? -1.452 28.882 7.655 1.00 51.34 97 GLU A C 1
ATOM 791 O O . GLU A 1 97 ? -0.503 29.379 8.269 1.00 51.34 97 GLU A O 1
ATOM 796 N N . LEU A 1 98 ? -1.316 27.749 6.953 1.00 56.09 98 LEU A N 1
ATOM 797 C CA . LEU A 1 98 ? -0.054 27.027 6.755 1.00 56.09 98 LEU A CA 1
ATOM 798 C C . LEU A 1 98 ? 0.421 27.168 5.304 1.00 56.09 98 LEU A C 1
ATOM 800 O O . LEU A 1 98 ? -0.226 26.676 4.378 1.00 56.09 98 LEU A O 1
ATOM 804 N N . ASN A 1 99 ? 1.590 27.776 5.111 1.00 57.41 99 ASN A N 1
ATOM 805 C CA . ASN A 1 99 ? 2.247 27.898 3.815 1.00 57.41 99 ASN A CA 1
ATOM 806 C C . ASN A 1 99 ? 3.279 26.770 3.631 1.00 57.41 99 ASN A C 1
ATOM 808 O O . ASN A 1 99 ? 4.179 26.578 4.450 1.00 57.41 99 ASN A O 1
ATOM 812 N N . TYR A 1 100 ? 3.143 26.013 2.544 1.00 60.94 100 TYR A N 1
ATOM 813 C CA . TYR A 1 100 ? 3.965 24.847 2.223 1.00 60.94 100 TYR A CA 1
ATOM 814 C C . TYR A 1 100 ? 4.922 25.236 1.090 1.00 60.94 100 TYR A C 1
ATOM 816 O O . TYR A 1 100 ? 4.477 25.469 -0.035 1.00 60.94 100 TYR A O 1
ATOM 824 N N . THR A 1 101 ? 6.228 25.338 1.360 1.00 56.38 101 THR A N 1
ATOM 825 C CA . THR A 1 101 ? 7.162 25.993 0.422 1.00 56.38 101 THR A CA 1
ATOM 826 C C . THR A 1 101 ? 8.095 25.029 -0.314 1.00 56.38 101 THR A C 1
ATOM 828 O O . THR A 1 101 ? 8.704 24.139 0.270 1.00 56.38 101 THR A O 1
ATOM 831 N N . LYS A 1 102 ? 8.240 25.295 -1.622 1.00 57.69 102 LYS A N 1
ATOM 832 C CA . LYS A 1 102 ? 9.063 24.585 -2.618 1.00 57.69 102 LYS A CA 1
ATOM 833 C C . LYS A 1 102 ? 8.637 23.131 -2.901 1.00 57.69 102 LYS A C 1
ATOM 835 O O . LYS A 1 102 ? 8.489 22.306 -2.009 1.00 57.69 102 LYS A O 1
ATOM 840 N N . ASN A 1 103 ? 8.490 22.831 -4.194 1.00 63.09 103 ASN A N 1
ATOM 841 C CA . ASN A 1 103 ? 8.165 21.506 -4.719 1.00 63.09 103 ASN A CA 1
ATOM 842 C C . ASN A 1 103 ? 9.382 20.925 -5.449 1.00 63.09 103 ASN A C 1
ATOM 844 O O . ASN A 1 103 ? 9.771 21.452 -6.491 1.00 63.09 103 ASN A O 1
ATOM 848 N N . GLU A 1 104 ? 9.953 19.833 -4.942 1.00 72.00 104 GLU A N 1
ATOM 849 C CA . GLU A 1 104 ? 11.084 19.128 -5.567 1.00 72.00 104 GLU A CA 1
ATOM 850 C C . GLU A 1 104 ? 10.674 17.699 -5.940 1.00 72.00 104 GLU A C 1
ATOM 852 O O . GLU A 1 104 ? 9.988 17.022 -5.176 1.00 72.00 104 GLU A O 1
ATOM 857 N N . ALA A 1 105 ? 11.047 17.251 -7.144 1.00 85.50 105 ALA A N 1
ATOM 858 C CA . ALA A 1 105 ? 10.679 15.933 -7.657 1.00 85.50 105 ALA A CA 1
ATOM 859 C C . ALA A 1 105 ? 11.727 14.887 -7.246 1.00 85.50 105 ALA A C 1
ATOM 861 O O . ALA A 1 105 ? 12.775 14.771 -7.880 1.00 85.50 105 ALA A O 1
ATOM 862 N N . VAL A 1 106 ? 11.435 14.119 -6.199 1.00 89.56 106 VAL A N 1
ATOM 863 C CA . VAL A 1 106 ? 12.339 13.120 -5.601 1.00 89.56 106 VAL A CA 1
ATOM 864 C C . VAL A 1 106 ? 11.878 11.694 -5.903 1.00 89.56 106 VAL A C 1
ATOM 866 O O . VAL A 1 106 ? 10.705 11.463 -6.197 1.00 89.56 106 VAL A O 1
ATOM 869 N N . PHE A 1 107 ? 12.798 10.730 -5.831 1.00 91.62 107 PHE A N 1
ATOM 870 C CA . PHE A 1 107 ? 12.507 9.308 -6.031 1.00 91.62 107 PHE A CA 1
ATOM 871 C C . PHE A 1 107 ? 12.293 8.631 -4.669 1.00 91.62 107 PHE A C 1
ATOM 873 O O . PHE A 1 107 ? 13.236 8.389 -3.920 1.00 91.62 107 PHE A O 1
ATOM 880 N N . LEU A 1 108 ? 11.026 8.406 -4.320 1.00 90.44 108 LEU A N 1
ATOM 881 C CA . LEU A 1 108 ? 10.573 7.935 -3.013 1.00 90.44 108 LEU A CA 1
ATOM 882 C C . LEU A 1 108 ? 10.510 6.405 -2.966 1.00 90.44 108 LEU A C 1
ATOM 884 O O . LEU A 1 108 ? 9.697 5.826 -3.684 1.00 90.44 108 LEU A O 1
ATOM 888 N N . LYS A 1 109 ? 11.272 5.752 -2.081 1.00 90.06 109 LYS A N 1
ATOM 889 C CA . LYS A 1 109 ? 11.064 4.338 -1.714 1.00 90.06 109 LYS A CA 1
ATOM 890 C C . LYS A 1 109 ? 9.824 4.215 -0.831 1.00 90.06 109 LYS A C 1
ATOM 892 O O . LYS A 1 109 ? 9.744 4.921 0.169 1.00 90.06 109 LYS A O 1
ATOM 897 N N . LEU A 1 110 ? 8.888 3.325 -1.150 1.00 83.06 110 LEU A N 1
ATOM 898 C CA . LEU A 1 110 ? 7.764 2.977 -0.271 1.00 83.06 110 LEU A CA 1
ATOM 899 C C . LEU A 1 110 ? 8.272 2.150 0.923 1.00 83.06 110 LEU A C 1
ATOM 901 O O . LEU A 1 110 ? 9.015 1.191 0.729 1.00 83.06 110 LEU A O 1
ATOM 905 N N . VAL A 1 111 ? 7.855 2.499 2.143 1.00 81.06 111 VAL A N 1
ATOM 906 C CA . VAL A 1 111 ? 8.195 1.755 3.380 1.00 81.06 111 VAL A CA 1
ATOM 907 C C . VAL A 1 111 ? 6.973 1.393 4.237 1.00 81.06 111 VAL A C 1
ATOM 909 O O . VAL A 1 111 ? 7.102 0.702 5.243 1.00 81.06 111 VAL A O 1
ATOM 912 N N . GLY A 1 112 ? 5.774 1.836 3.849 1.00 71.44 112 GLY A N 1
ATOM 913 C CA . GLY A 1 112 ? 4.506 1.428 4.455 1.00 71.44 112 GLY A CA 1
ATOM 914 C C . GLY A 1 112 ? 3.315 2.034 3.713 1.00 71.44 112 GLY A C 1
ATOM 915 O O . GLY A 1 112 ? 3.438 3.102 3.121 1.00 71.44 112 GLY A O 1
ATOM 916 N N . TYR A 1 113 ? 2.158 1.373 3.733 1.00 71.00 113 TYR A N 1
ATOM 917 C CA . TYR A 1 113 ? 0.956 1.810 3.012 1.00 71.00 113 TYR A CA 1
ATOM 918 C C . TYR A 1 113 ? -0.307 1.701 3.880 1.00 71.00 113 TYR A C 1
ATOM 920 O O . TYR A 1 113 ? -0.340 0.940 4.850 1.00 71.00 113 TYR A O 1
ATOM 928 N N . GLY A 1 114 ? -1.354 2.464 3.544 1.00 71.88 114 GLY A N 1
ATOM 929 C CA . GLY A 1 114 ? -2.656 2.401 4.219 1.00 71.88 114 GLY A CA 1
ATOM 930 C C . GLY A 1 114 ? -3.423 3.724 4.184 1.00 71.88 114 GLY A C 1
ATOM 931 O O . GLY A 1 114 ? -3.420 4.417 3.172 1.00 71.88 114 GLY A O 1
ATOM 932 N N . LYS A 1 115 ? -4.082 4.082 5.299 1.00 78.56 115 LYS A N 1
ATOM 933 C CA . LYS A 1 115 ? -4.762 5.387 5.481 1.00 78.56 115 LYS A CA 1
ATOM 934 C C . LYS A 1 115 ? -3.768 6.554 5.458 1.00 78.56 115 LYS A C 1
ATOM 936 O O . LYS A 1 115 ? -4.131 7.674 5.109 1.00 78.56 115 LYS A O 1
ATOM 941 N N . VAL A 1 116 ? -2.544 6.277 5.900 1.00 84.94 116 VAL A N 1
ATOM 942 C CA . VAL A 1 116 ? -1.333 7.047 5.634 1.00 84.94 116 VAL A CA 1
ATOM 943 C C . VAL A 1 116 ? -0.315 6.092 5.018 1.00 84.94 116 VAL A C 1
ATOM 945 O O . VAL A 1 116 ? -0.093 5.002 5.550 1.00 84.94 116 VAL A O 1
ATOM 948 N N . SER A 1 117 ? 0.318 6.501 3.924 1.00 83.81 117 SER A N 1
ATOM 949 C CA . SER A 1 117 ? 1.482 5.811 3.359 1.00 83.81 117 SER A CA 1
ATOM 950 C C . SER A 1 117 ? 2.766 6.511 3.796 1.00 83.81 117 SER A C 1
ATOM 952 O O . SER A 1 117 ? 2.792 7.736 3.930 1.00 83.81 117 SER A O 1
ATOM 954 N N . LEU A 1 118 ? 3.827 5.736 4.013 1.00 87.69 118 LEU A N 1
ATOM 955 C CA . LEU A 1 118 ? 5.169 6.217 4.323 1.00 87.69 118 LEU A CA 1
ATOM 956 C C . LEU A 1 118 ? 6.150 5.876 3.216 1.00 87.69 118 LEU A C 1
ATOM 958 O O . LEU A 1 118 ? 6.150 4.779 2.653 1.00 87.69 118 LEU A O 1
ATOM 962 N N . TYR A 1 119 ? 7.056 6.816 3.003 1.00 91.88 119 TYR A N 1
ATOM 963 C CA . TYR A 1 119 ? 8.131 6.733 2.042 1.00 91.88 119 TYR A CA 1
ATOM 964 C C . TYR A 1 119 ? 9.433 7.269 2.642 1.00 91.88 119 TYR A C 1
ATOM 966 O O . TYR A 1 119 ? 9.427 8.048 3.598 1.00 91.88 119 TYR A O 1
ATOM 974 N N . THR A 1 120 ? 10.559 6.909 2.034 1.00 89.69 120 THR A N 1
ATOM 975 C CA . THR A 1 120 ? 11.869 7.505 2.323 1.00 89.69 120 THR A CA 1
ATOM 976 C C . THR A 1 120 ? 12.602 7.871 1.046 1.00 89.69 120 THR A C 1
ATOM 978 O O . THR A 1 120 ? 12.450 7.194 0.031 1.00 89.69 120 THR A O 1
ATOM 981 N N . TYR A 1 121 ? 13.460 8.882 1.108 1.00 90.56 121 TYR A N 1
ATOM 982 C CA . TYR A 1 121 ? 14.473 9.141 0.083 1.00 90.56 121 TYR A CA 1
ATOM 983 C C . TYR A 1 121 ? 15.771 9.620 0.744 1.00 90.56 121 TYR A C 1
ATOM 985 O O . TYR A 1 121 ? 15.811 9.812 1.960 1.00 90.56 121 TYR A O 1
ATOM 993 N N . TYR A 1 122 ? 16.830 9.799 -0.043 1.00 83.94 122 TYR A N 1
ATOM 994 C CA . TYR A 1 122 ? 18.108 10.320 0.437 1.00 83.94 122 TYR A CA 1
ATOM 995 C C . TYR A 1 122 ? 18.410 11.698 -0.146 1.00 83.94 122 TYR A C 1
ATOM 997 O O . TYR A 1 122 ? 18.266 11.930 -1.345 1.00 83.94 122 TYR A O 1
ATOM 1005 N N . GLU A 1 123 ? 18.851 12.605 0.718 1.00 81.12 123 GLU A N 1
ATOM 1006 C CA . GLU A 1 123 ? 19.341 13.933 0.374 1.00 81.12 123 GLU A CA 1
ATOM 1007 C C . GLU A 1 123 ? 20.831 13.990 0.733 1.00 81.12 123 GL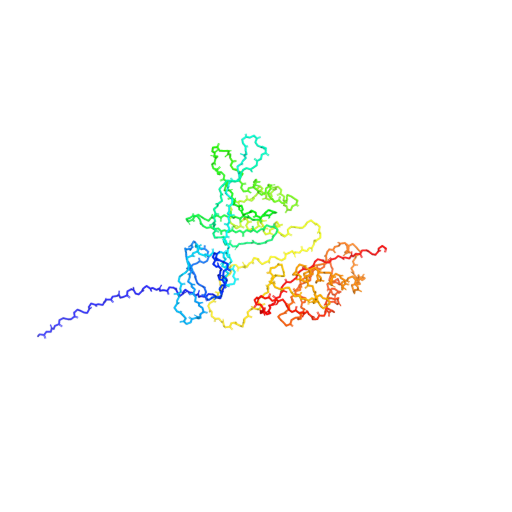U A C 1
ATOM 1009 O O . GLU A 1 123 ? 21.212 14.142 1.898 1.00 81.12 123 GLU A O 1
ATOM 1014 N N . GLY A 1 124 ? 21.681 13.726 -0.264 1.00 79.94 124 GLY A N 1
ATOM 1015 C CA . GLY A 1 124 ? 23.060 13.308 -0.015 1.00 79.94 124 GLY A CA 1
ATOM 1016 C C . GLY A 1 124 ? 23.076 12.010 0.799 1.00 79.94 124 GLY A C 1
ATOM 1017 O O . GLY A 1 124 ? 22.460 11.020 0.416 1.00 79.94 124 GLY A O 1
ATOM 1018 N N . THR A 1 125 ? 23.735 12.025 1.957 1.00 77.00 125 THR A N 1
ATOM 1019 C CA . THR A 1 125 ? 23.734 10.908 2.920 1.00 77.00 125 THR A CA 1
ATOM 1020 C C . THR A 1 125 ? 22.559 10.937 3.907 1.00 77.00 125 THR A C 1
ATOM 1022 O O . THR A 1 125 ? 22.375 9.983 4.660 1.00 77.00 125 THR A O 1
ATOM 1025 N N . THR A 1 126 ? 21.750 12.003 3.934 1.00 78.31 126 THR A N 1
ATOM 1026 C CA . THR A 1 126 ? 20.675 12.159 4.928 1.00 78.31 126 THR A CA 1
ATOM 1027 C C . THR A 1 126 ? 19.414 11.435 4.473 1.00 78.31 126 THR A C 1
ATOM 1029 O O . THR A 1 126 ? 18.809 11.823 3.475 1.00 78.31 126 THR A O 1
ATOM 1032 N N . GLN A 1 127 ? 18.972 10.419 5.219 1.00 83.44 127 GLN A N 1
ATOM 1033 C CA . GLN A 1 127 ? 17.668 9.803 4.973 1.00 83.44 127 GLN A CA 1
ATOM 1034 C C . GLN A 1 127 ? 16.545 10.756 5.406 1.00 83.44 127 GLN A C 1
ATOM 1036 O O . GLN A 1 127 ? 16.514 11.241 6.540 1.00 83.44 127 GLN A O 1
ATOM 1041 N N . ARG A 1 128 ? 15.611 11.018 4.496 1.00 90.00 128 ARG A N 1
ATOM 1042 C CA . ARG A 1 128 ? 14.407 11.828 4.701 1.00 90.00 128 ARG A CA 1
ATOM 1043 C C . ARG A 1 128 ? 13.183 10.919 4.739 1.00 90.00 128 ARG A C 1
ATOM 1045 O O . ARG A 1 128 ? 13.145 9.903 4.044 1.00 90.00 128 ARG A O 1
ATOM 1052 N N . ILE A 1 129 ? 12.187 11.286 5.544 1.00 91.88 129 ILE A N 1
ATOM 1053 C CA . ILE A 1 129 ? 10.963 10.503 5.757 1.00 91.88 129 ILE A CA 1
ATOM 1054 C C . ILE A 1 129 ? 9.782 11.335 5.268 1.00 91.88 129 ILE A C 1
ATOM 1056 O O . ILE A 1 129 ? 9.657 12.508 5.615 1.00 91.88 129 ILE A O 1
ATOM 1060 N N . VAL A 1 130 ? 8.930 10.731 4.447 1.00 92.94 130 VAL A N 1
ATOM 1061 C CA . VAL A 1 130 ? 7.825 11.395 3.752 1.00 92.94 130 VAL A CA 1
ATOM 1062 C C . VAL A 1 130 ? 6.537 10.625 4.021 1.00 92.94 130 VAL A C 1
ATOM 1064 O O . VAL A 1 130 ? 6.526 9.399 3.937 1.00 92.94 130 VAL A O 1
ATOM 1067 N N . TYR A 1 131 ? 5.446 11.325 4.317 1.00 92.25 131 TYR A N 1
ATOM 1068 C CA . TYR A 1 131 ? 4.116 10.735 4.471 1.00 92.25 131 TYR A CA 1
ATOM 1069 C C . TYR A 1 131 ? 3.145 11.244 3.404 1.00 92.25 131 TYR A C 1
ATOM 1071 O O . TYR A 1 131 ? 3.298 12.331 2.851 1.00 92.25 131 TYR A O 1
ATOM 1079 N N . GLN A 1 132 ? 2.119 10.446 3.131 1.00 86.44 132 GLN A N 1
ATOM 1080 C CA . GLN A 1 132 ? 0.961 10.816 2.323 1.00 86.44 132 GLN A CA 1
ATOM 1081 C C . GLN A 1 132 ? -0.289 10.454 3.127 1.00 86.44 132 GLN A C 1
ATOM 1083 O O . GLN A 1 132 ? -0.471 9.290 3.476 1.00 86.44 132 GLN A O 1
ATOM 1088 N N . ALA A 1 133 ? -1.111 11.449 3.461 1.00 81.88 133 ALA A N 1
ATOM 1089 C CA . ALA A 1 133 ? -2.290 11.305 4.322 1.00 81.88 133 ALA A CA 1
ATOM 1090 C C . ALA A 1 133 ? -3.592 11.527 3.526 1.00 81.88 133 ALA A C 1
ATOM 1092 O O . ALA A 1 133 ? -3.678 11.174 2.354 1.00 81.88 133 ALA A O 1
ATOM 1093 N N . LYS A 1 134 ? -4.609 12.156 4.137 1.00 62.50 134 LYS A N 1
ATOM 1094 C CA . LYS A 1 134 ? -5.898 12.492 3.493 1.00 62.50 134 LYS A CA 1
ATOM 1095 C C . LYS A 1 134 ? -5.788 13.368 2.234 1.00 62.50 134 LYS A C 1
ATOM 1097 O O . LYS A 1 134 ? -6.770 13.491 1.511 1.00 62.50 134 LYS A O 1
ATOM 1102 N N . SER A 1 135 ? -4.650 14.027 2.004 1.00 60.50 135 SER A N 1
ATOM 1103 C CA . SER A 1 135 ? -4.417 14.848 0.813 1.00 60.50 135 SER A CA 1
ATOM 1104 C C . SER A 1 135 ? -3.392 14.190 -0.109 1.00 60.50 135 SER A C 1
ATOM 1106 O O . SER A 1 135 ? -2.452 13.552 0.359 1.00 60.50 135 SER A O 1
ATOM 1108 N N . ASN A 1 136 ? -3.519 14.414 -1.420 1.00 62.38 136 ASN A N 1
ATOM 1109 C CA . ASN A 1 136 ? -2.582 13.920 -2.442 1.00 62.38 136 ASN A CA 1
ATOM 1110 C C . ASN A 1 136 ? -1.206 14.632 -2.419 1.00 62.38 136 ASN A C 1
ATOM 1112 O O . ASN A 1 136 ? -0.511 14.677 -3.433 1.00 62.38 136 ASN A O 1
ATOM 1116 N N . ARG A 1 137 ? -0.815 15.222 -1.283 1.00 81.06 137 ARG A N 1
ATOM 1117 C CA . ARG A 1 137 ? 0.486 15.859 -1.069 1.00 81.06 137 ARG A CA 1
ATOM 1118 C C . ARG A 1 137 ? 1.420 14.882 -0.363 1.00 81.06 137 ARG A C 1
ATOM 1120 O O . ARG A 1 137 ? 1.070 14.320 0.671 1.00 81.06 137 ARG A O 1
ATOM 1127 N N . PHE A 1 138 ? 2.616 14.720 -0.920 1.00 86.94 138 PHE A N 1
ATOM 1128 C CA . PHE A 1 138 ? 3.715 14.007 -0.281 1.00 86.94 138 PHE A CA 1
ATOM 1129 C C . PHE A 1 138 ? 4.446 14.998 0.624 1.00 86.94 138 PHE A C 1
ATOM 1131 O O . PHE A 1 138 ? 5.059 15.949 0.141 1.00 86.94 138 PHE A O 1
ATOM 1138 N N . MET A 1 139 ? 4.324 14.812 1.932 1.00 87.50 139 MET A N 1
ATOM 1139 C CA . MET A 1 139 ? 4.826 15.729 2.948 1.00 87.50 139 MET A CA 1
ATOM 1140 C C . MET A 1 139 ? 6.110 15.194 3.571 1.00 87.50 139 MET A C 1
ATOM 1142 O O . MET A 1 139 ? 6.102 14.099 4.129 1.00 87.50 139 MET A O 1
ATOM 1146 N N . GLU A 1 140 ? 7.202 15.958 3.531 1.00 90.19 140 GLU A N 1
ATOM 1147 C CA . GLU A 1 140 ? 8.385 15.623 4.334 1.00 90.19 140 GLU A CA 1
ATOM 1148 C C . GLU A 1 140 ? 8.084 15.856 5.825 1.00 90.19 140 GLU A C 1
ATOM 1150 O O . GLU A 1 140 ? 7.522 16.892 6.206 1.00 90.19 140 GLU A O 1
ATOM 1155 N N . PHE A 1 141 ? 8.452 14.899 6.680 1.00 91.12 141 PHE A N 1
ATOM 1156 C CA . PHE A 1 141 ? 8.452 15.126 8.121 1.00 91.12 141 PHE A CA 1
ATOM 1157 C C . PHE A 1 141 ? 9.611 16.041 8.519 1.00 91.12 141 PHE A C 1
ATOM 1159 O O . PHE A 1 141 ? 10.761 15.830 8.140 1.00 91.12 141 PHE A O 1
ATOM 1166 N N . VAL A 1 142 ? 9.307 17.036 9.343 1.00 89.12 142 VAL A N 1
ATOM 1167 C CA . VAL A 1 142 ? 10.274 18.000 9.862 1.00 89.12 142 VAL A CA 1
ATOM 1168 C C . VAL A 1 142 ? 10.902 17.440 11.149 1.00 89.12 142 VAL A C 1
ATOM 1170 O O . VAL A 1 142 ? 10.171 17.156 12.106 1.00 89.12 142 VAL A O 1
ATOM 1173 N N . PRO A 1 143 ? 12.240 17.295 11.218 1.00 85.31 143 PRO A N 1
ATOM 1174 C CA . PRO A 1 143 ? 12.926 16.854 12.430 1.00 85.31 143 PRO A CA 1
ATOM 1175 C C . PRO A 1 143 ? 12.658 17.772 13.638 1.00 85.31 143 PRO A C 1
ATOM 1177 O O . PRO A 1 143 ? 12.431 18.974 13.466 1.00 85.31 143 PRO A O 1
ATOM 1180 N N . PRO A 1 144 ? 12.741 17.251 14.877 1.00 82.81 144 PRO A N 1
ATOM 1181 C CA . PRO A 1 144 ? 12.680 18.085 16.072 1.00 82.81 144 PRO A CA 1
ATOM 1182 C C . PRO A 1 144 ? 13.783 19.150 16.049 1.00 82.81 144 PRO A C 1
ATOM 1184 O O . PRO A 1 144 ? 14.886 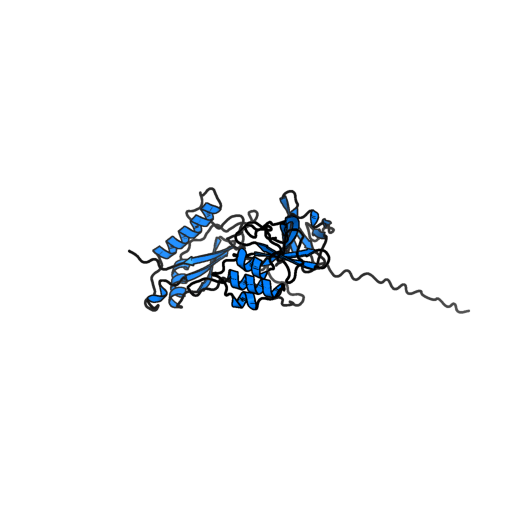18.913 15.557 1.00 82.81 144 PRO A O 1
ATOM 1187 N N . ASN A 1 145 ? 13.490 20.317 16.626 1.00 75.06 145 ASN A N 1
ATOM 1188 C CA . ASN A 1 145 ? 14.400 21.468 16.708 1.00 75.06 145 ASN A CA 1
ATOM 1189 C C . ASN A 1 145 ? 14.841 22.064 15.353 1.00 75.06 145 ASN A C 1
ATOM 1191 O O . ASN A 1 145 ? 15.838 22.784 15.303 1.00 75.06 145 ASN A O 1
ATOM 1195 N N . ALA A 1 146 ? 14.088 21.831 14.270 1.00 71.19 146 ALA A N 1
ATOM 1196 C CA . ALA A 1 146 ? 14.288 22.535 13.004 1.00 71.19 146 ALA A CA 1
ATOM 1197 C C . ALA A 1 146 ? 14.285 24.067 13.199 1.00 71.19 146 ALA A C 1
ATOM 1199 O O . ALA A 1 146 ? 13.404 24.630 13.857 1.00 71.19 146 ALA A O 1
ATOM 1200 N N . THR A 1 147 ? 15.294 24.735 12.635 1.00 67.75 147 THR A N 1
ATOM 1201 C CA . THR A 1 147 ? 15.531 26.174 12.803 1.00 67.75 147 THR A CA 1
ATOM 1202 C C . THR A 1 147 ? 14.374 27.003 12.244 1.00 67.75 147 THR A C 1
ATOM 1204 O O . THR A 1 147 ? 13.820 26.688 11.190 1.00 67.75 147 THR A O 1
ATOM 1207 N N . ALA A 1 148 ? 14.021 28.094 12.929 1.00 66.38 148 ALA A N 1
ATOM 1208 C CA . ALA A 1 148 ? 13.033 29.034 12.416 1.00 66.38 148 ALA A CA 1
ATOM 1209 C C . ALA A 1 148 ? 13.521 29.703 11.118 1.00 66.38 148 ALA A C 1
ATOM 1211 O O . ALA A 1 148 ? 14.674 30.117 11.000 1.00 66.38 148 ALA A O 1
ATOM 1212 N N . THR A 1 149 ? 12.620 29.815 10.148 1.00 62.53 149 THR A N 1
ATOM 1213 C CA . THR A 1 149 ? 12.846 30.509 8.875 1.00 62.53 149 THR A CA 1
ATOM 1214 C C . THR A 1 149 ? 12.432 31.978 8.988 1.00 62.53 149 THR A C 1
ATOM 1216 O O . THR A 1 149 ? 11.704 32.350 9.909 1.00 62.53 149 THR A O 1
ATOM 1219 N N . LYS A 1 150 ? 12.809 32.822 8.014 1.00 60.09 150 LYS A N 1
ATOM 1220 C CA . LYS A 1 150 ? 12.312 34.214 7.928 1.00 60.09 150 LYS A CA 1
ATOM 1221 C C . LYS A 1 150 ? 10.781 34.310 7.837 1.00 60.09 150 LYS A C 1
ATOM 1223 O O . LYS A 1 150 ? 10.218 35.341 8.174 1.00 60.09 150 LYS A O 1
ATOM 1228 N N . THR A 1 151 ? 10.133 33.245 7.373 1.00 58.19 151 THR A N 1
ATOM 1229 C CA . THR A 1 151 ? 8.677 33.100 7.254 1.00 58.19 151 THR A CA 1
ATOM 1230 C C . THR A 1 151 ? 8.006 32.525 8.505 1.00 58.19 151 THR A C 1
ATOM 1232 O O . THR A 1 151 ? 6.787 32.489 8.542 1.00 58.19 151 THR A O 1
ATOM 1235 N N . GLY A 1 152 ? 8.763 32.083 9.519 1.00 64.88 152 GLY A N 1
ATOM 1236 C CA . GLY A 1 152 ? 8.239 31.472 10.749 1.00 64.88 152 GLY A CA 1
ATOM 1237 C C . GLY A 1 152 ? 8.934 30.157 11.129 1.00 64.88 152 GLY A C 1
ATOM 1238 O O . GLY A 1 152 ? 9.798 29.646 10.406 1.00 64.88 152 GLY A O 1
ATOM 1239 N N . LYS A 1 153 ? 8.561 29.579 12.278 1.00 67.06 153 LYS A N 1
ATOM 1240 C CA . LYS A 1 153 ? 9.012 28.235 12.680 1.00 67.06 153 LYS A CA 1
ATOM 1241 C C . LYS A 1 153 ? 8.171 27.170 11.952 1.00 67.06 153 LYS A C 1
ATOM 1243 O O . LYS A 1 153 ? 6.944 27.271 12.001 1.00 67.06 153 LYS A O 1
ATOM 1248 N N . PRO A 1 154 ? 8.782 26.159 11.306 1.00 69.31 154 PRO A N 1
ATOM 1249 C CA . PRO A 1 154 ? 8.023 25.052 10.735 1.00 69.31 154 PRO A CA 1
ATOM 1250 C C . PRO A 1 154 ? 7.387 24.185 11.833 1.00 69.31 154 PRO A C 1
ATOM 1252 O O . PRO A 1 154 ? 7.934 24.073 12.936 1.00 69.31 154 PRO A O 1
ATOM 1255 N N . LEU A 1 155 ? 6.254 23.546 11.526 1.00 75.69 155 LEU A N 1
ATOM 1256 C CA . LEU A 1 155 ? 5.706 22.481 12.375 1.00 75.69 155 LEU A CA 1
ATOM 1257 C C . LEU A 1 155 ? 6.693 21.313 12.424 1.00 75.69 155 LEU A C 1
ATOM 1259 O O . LEU A 1 155 ? 7.125 20.865 11.364 1.00 75.69 155 LEU A O 1
ATOM 1263 N N . ASP A 1 156 ? 7.016 20.793 13.613 1.00 87.38 156 ASP A N 1
ATOM 1264 C CA . ASP A 1 156 ? 7.750 19.526 13.711 1.00 87.38 156 ASP A CA 1
ATOM 1265 C C . ASP A 1 156 ? 6.830 18.325 13.433 1.00 87.38 156 ASP A C 1
ATOM 1267 O O . ASP A 1 156 ? 5.603 18.449 13.423 1.00 87.38 156 ASP A O 1
ATOM 1271 N N . TYR A 1 157 ? 7.419 17.151 13.204 1.00 91.06 157 TYR A N 1
ATOM 1272 C CA . TYR A 1 157 ? 6.695 15.914 12.902 1.00 91.06 157 TYR A CA 1
ATOM 1273 C C . TYR A 1 157 ? 5.520 15.593 13.844 1.00 91.06 157 TYR A C 1
ATOM 1275 O O . TYR A 1 157 ? 4.531 15.024 13.384 1.00 91.06 157 TYR A O 1
ATOM 1283 N N . LYS A 1 158 ? 5.566 15.957 15.134 1.00 91.62 158 LYS A N 1
ATOM 1284 C CA . LYS A 1 158 ? 4.454 15.703 16.068 1.00 91.62 158 LYS A CA 1
ATOM 1285 C C . LYS A 1 158 ? 3.284 16.635 15.799 1.00 91.62 158 LYS A C 1
ATOM 1287 O O . LYS A 1 158 ? 2.139 16.193 15.861 1.00 91.62 158 LYS A O 1
ATOM 1292 N N . ASP A 1 159 ? 3.554 17.898 15.489 1.00 87.12 159 ASP A N 1
ATOM 1293 C CA . ASP A 1 159 ? 2.516 18.872 15.148 1.00 87.12 159 ASP A CA 1
ATOM 1294 C C . ASP A 1 159 ? 1.986 18.665 13.722 1.00 87.12 159 ASP A C 1
ATOM 1296 O O . ASP A 1 159 ? 0.784 18.789 13.496 1.00 87.12 159 ASP A O 1
ATOM 1300 N N . GLN A 1 160 ? 2.834 18.227 12.787 1.00 88.94 160 GLN A N 1
ATOM 1301 C CA . GLN A 1 160 ? 2.404 17.729 11.476 1.00 88.94 160 GLN A CA 1
ATOM 1302 C C . GLN A 1 160 ? 1.442 16.537 11.608 1.00 88.94 160 GLN A C 1
ATOM 1304 O O . GLN A 1 160 ? 0.398 16.520 10.957 1.00 88.94 160 GLN A O 1
ATOM 1309 N N . ILE A 1 161 ? 1.736 15.571 12.491 1.00 90.12 161 ILE A N 1
ATOM 1310 C CA . ILE A 1 161 ? 0.810 14.465 12.780 1.00 90.12 161 ILE A CA 1
ATOM 1311 C C . ILE A 1 161 ? -0.509 15.001 13.358 1.00 90.12 161 ILE A C 1
ATOM 1313 O O . ILE A 1 161 ? -1.568 14.606 12.881 1.00 90.12 161 ILE A O 1
ATOM 1317 N N . LYS A 1 162 ? -0.482 15.939 14.319 1.00 87.75 162 LYS A N 1
ATOM 1318 C CA . LYS A 1 162 ? -1.714 16.555 14.865 1.00 87.75 162 LYS A CA 1
ATOM 1319 C C . LYS A 1 162 ? -2.577 17.249 13.805 1.00 87.75 162 LYS A C 1
ATOM 1321 O O . LYS A 1 162 ? -3.793 17.276 13.974 1.00 87.75 162 LYS A O 1
ATOM 1326 N N . ALA A 1 163 ? -1.966 17.823 12.768 1.00 84.81 163 ALA A N 1
ATOM 1327 C CA . ALA A 1 163 ? -2.667 18.529 11.699 1.00 84.81 163 ALA A CA 1
ATOM 1328 C C . ALA A 1 163 ? -3.274 17.574 10.652 1.00 84.81 163 ALA A C 1
ATOM 1330 O O . ALA A 1 163 ? -4.470 17.648 10.370 1.00 84.81 163 ALA A O 1
ATOM 1331 N N . ASP A 1 164 ? -2.469 16.661 10.095 1.00 85.50 164 ASP A N 1
ATOM 1332 C CA . ASP A 1 164 ? -2.860 15.873 8.914 1.00 85.50 164 ASP A CA 1
ATOM 1333 C C . ASP A 1 164 ? -3.455 14.487 9.247 1.00 85.50 164 ASP A C 1
ATOM 1335 O O . ASP A 1 164 ? -4.131 13.878 8.405 1.00 85.50 164 ASP A O 1
ATOM 1339 N N . PHE A 1 165 ? -3.240 13.966 10.461 1.00 85.50 165 PHE A N 1
ATOM 1340 C CA . PHE A 1 165 ? -3.724 12.647 10.877 1.00 85.50 165 PHE A CA 1
ATOM 1341 C C . PHE A 1 165 ? -5.026 12.766 11.677 1.00 85.50 165 PHE A C 1
ATOM 1343 O O . PHE A 1 165 ? -5.292 13.735 12.382 1.00 85.50 165 PHE A O 1
ATOM 1350 N N . ASN A 1 166 ? -5.874 11.740 11.601 1.00 82.62 166 ASN A N 1
ATOM 1351 C CA . ASN A 1 166 ? -7.117 11.713 12.362 1.00 82.62 166 ASN A CA 1
ATOM 1352 C C . ASN A 1 166 ? -6.842 11.417 13.848 1.00 82.62 166 ASN A C 1
ATOM 1354 O O . ASN A 1 166 ? -6.637 10.262 14.218 1.00 82.62 166 ASN A O 1
ATOM 1358 N N . SER A 1 167 ? -6.915 12.444 14.697 1.00 77.38 167 SER A N 1
ATOM 1359 C CA . SER A 1 167 ? -6.714 12.368 16.154 1.00 77.38 167 SER A CA 1
ATOM 1360 C C . SER A 1 167 ? -7.660 11.422 16.902 1.00 77.38 167 SER A C 1
ATOM 1362 O O . SER A 1 167 ? -7.394 11.069 18.047 1.00 77.38 167 SER A O 1
ATOM 1364 N N . SER A 1 168 ? -8.733 10.932 16.272 1.00 76.94 168 SER A N 1
ATOM 1365 C CA . SER A 1 168 ? -9.536 9.845 16.849 1.00 76.94 168 SER A CA 1
ATOM 1366 C C . SER A 1 168 ? -8.848 8.467 16.798 1.00 76.94 168 SER A C 1
ATOM 1368 O O . SER A 1 168 ? -9.309 7.551 17.484 1.00 76.94 168 SER A O 1
ATOM 1370 N N . LEU A 1 169 ? -7.761 8.315 16.029 1.00 72.06 169 LEU A N 1
ATOM 1371 C CA . LEU A 1 169 ? -7.065 7.049 15.747 1.00 72.06 169 LEU A CA 1
ATOM 1372 C C . LEU A 1 169 ? -5.719 6.870 16.484 1.00 72.06 169 LEU A C 1
ATOM 1374 O O . LEU A 1 169 ? -4.986 5.929 16.194 1.00 72.06 169 LEU A O 1
ATOM 1378 N N . TYR A 1 170 ? -5.377 7.762 17.414 1.00 79.19 170 TYR A N 1
ATOM 1379 C CA . TYR A 1 170 ? -4.222 7.646 18.316 1.00 79.19 170 TYR A CA 1
ATOM 1380 C C . TYR A 1 170 ? -4.494 8.434 19.610 1.00 79.19 170 TYR A C 1
ATOM 1382 O O . TYR A 1 170 ? -5.472 9.178 19.694 1.00 79.19 170 TYR A O 1
ATOM 1390 N N . GLN A 1 171 ? -3.657 8.281 20.637 1.00 78.94 171 GLN A N 1
ATOM 1391 C CA . GLN A 1 171 ? -3.756 9.022 21.899 1.00 78.94 171 GLN A CA 1
ATOM 1392 C C . GLN A 1 171 ? -2.628 10.056 22.029 1.00 78.94 171 GLN A C 1
ATOM 1394 O O . GLN A 1 171 ? -1.529 9.889 21.505 1.00 78.94 171 GLN A O 1
ATOM 1399 N N . GLU A 1 172 ? -2.866 11.134 22.780 1.00 80.00 172 GLU A N 1
ATOM 1400 C CA . GLU A 1 172 ? -1.874 12.207 22.965 1.00 80.00 172 GLU A CA 1
ATOM 1401 C C . GLU A 1 172 ? -0.567 11.700 23.615 1.00 80.00 172 GLU A C 1
ATOM 1403 O O . GLU A 1 172 ? 0.523 12.175 23.291 1.00 80.00 172 GLU A O 1
ATOM 1408 N N . ARG A 1 173 ? -0.657 10.683 24.489 1.00 78.12 173 ARG A N 1
ATOM 1409 C CA . ARG A 1 173 ? 0.515 10.017 25.083 1.00 78.12 173 ARG A CA 1
ATOM 1410 C C . ARG A 1 173 ? 1.391 9.318 24.039 1.00 78.12 173 ARG A C 1
ATOM 1412 O O . ARG A 1 173 ? 2.609 9.317 24.196 1.00 78.12 173 ARG A O 1
ATOM 1419 N N . ASP A 1 174 ? 0.788 8.797 22.970 1.00 78.06 174 ASP A N 1
ATOM 1420 C CA . ASP A 1 174 ? 1.502 8.098 21.902 1.00 78.06 174 ASP A CA 1
ATOM 1421 C C . ASP A 1 174 ? 2.380 9.111 21.151 1.00 78.06 174 ASP A C 1
ATOM 1423 O O . ASP A 1 174 ? 3.570 8.876 20.964 1.00 78.06 174 ASP A O 1
ATOM 1427 N N . LEU A 1 175 ? 1.848 10.308 20.851 1.00 87.12 175 LEU A N 1
ATOM 1428 C CA . LEU A 1 175 ? 2.647 11.413 20.302 1.00 87.12 175 LEU A CA 1
ATOM 1429 C C . LEU A 1 175 ? 3.699 11.933 21.285 1.00 87.12 175 LEU A C 1
ATOM 1431 O O . LEU A 1 175 ? 4.802 12.279 20.863 1.00 87.12 175 LEU A O 1
ATOM 1435 N N . LYS A 1 176 ? 3.405 12.005 22.591 1.00 84.81 176 LYS A N 1
ATOM 1436 C CA . LYS A 1 176 ? 4.395 12.426 23.602 1.00 84.81 176 LYS A CA 1
ATOM 1437 C C . LYS A 1 176 ? 5.600 11.479 23.621 1.00 84.81 176 LYS A C 1
ATOM 1439 O O . LYS A 1 176 ? 6.727 11.967 23.589 1.00 84.81 176 LYS A O 1
ATOM 1444 N N . GLN A 1 177 ? 5.368 10.167 23.574 1.00 82.94 177 GLN A N 1
ATOM 1445 C CA . GLN A 1 177 ? 6.410 9.131 23.586 1.00 82.94 177 GLN A CA 1
ATOM 1446 C C . GLN A 1 177 ? 7.085 8.896 22.223 1.00 82.94 177 GLN A C 1
ATOM 1448 O O . GLN A 1 177 ? 8.228 8.445 22.192 1.00 82.94 177 GLN A O 1
ATOM 1453 N N . LEU A 1 178 ? 6.428 9.228 21.106 1.00 83.81 178 LEU A N 1
ATOM 1454 C CA . LEU A 1 178 ? 6.983 9.082 19.757 1.00 83.81 178 LEU A CA 1
ATOM 1455 C C . LEU A 1 178 ? 8.332 9.808 19.615 1.00 83.81 178 LEU A C 1
ATOM 1457 O O . LEU A 1 178 ? 8.455 10.980 19.976 1.00 83.81 178 LEU A O 1
ATOM 1461 N N . THR A 1 179 ? 9.333 9.132 19.056 1.00 84.44 179 THR A N 1
ATOM 1462 C CA . THR A 1 179 ? 10.647 9.710 18.734 1.00 84.44 179 THR A CA 1
ATOM 1463 C C . THR A 1 179 ? 10.821 9.856 17.225 1.00 84.44 179 THR A C 1
ATOM 1465 O O . THR A 1 179 ? 10.169 9.162 16.440 1.00 84.44 179 THR A O 1
ATOM 1468 N N . TYR A 1 180 ? 11.723 10.748 16.810 1.00 84.50 180 TYR A N 1
ATOM 1469 C CA . TYR A 1 180 ? 12.030 10.976 15.401 1.00 84.50 180 TYR A CA 1
ATOM 1470 C C . TYR A 1 180 ? 13.026 9.934 14.877 1.00 84.50 180 TYR A C 1
ATOM 1472 O O . TYR A 1 180 ? 14.236 10.151 14.887 1.00 84.50 180 TYR A O 1
ATOM 1480 N N . SER A 1 181 ? 12.518 8.783 14.444 1.00 81.69 181 SER A N 1
ATOM 1481 C CA . SER A 1 181 ? 13.297 7.769 13.730 1.00 81.69 181 SER A CA 1
ATOM 1482 C C . SER A 1 181 ? 12.420 7.060 12.701 1.00 81.69 181 SER A C 1
ATOM 1484 O O . SER A 1 181 ? 11.196 7.028 12.845 1.00 81.69 181 SER A O 1
ATOM 1486 N N . LEU A 1 182 ? 13.034 6.461 11.678 1.00 77.62 182 LEU A N 1
ATOM 1487 C CA . LEU A 1 182 ? 12.297 5.712 10.661 1.00 77.62 182 LEU A CA 1
ATOM 1488 C C . LEU A 1 182 ? 11.494 4.556 11.273 1.00 77.62 182 LEU A C 1
ATOM 1490 O O . LEU A 1 182 ? 10.311 4.417 10.980 1.00 77.62 182 LEU A O 1
ATOM 1494 N N . LEU A 1 183 ? 12.108 3.775 12.165 1.00 72.44 183 LEU A N 1
ATOM 1495 C CA . LEU A 1 183 ? 11.467 2.617 12.789 1.00 72.44 183 LEU A CA 1
ATOM 1496 C C . LEU A 1 183 ? 10.256 3.021 13.644 1.00 72.44 183 LEU A C 1
ATOM 1498 O O . LEU A 1 183 ? 9.196 2.412 13.532 1.00 72.44 183 LEU A O 1
ATOM 1502 N N . THR A 1 184 ? 10.379 4.073 14.458 1.00 75.50 184 THR A N 1
ATOM 1503 C CA . THR A 1 184 ? 9.280 4.541 15.322 1.00 75.50 184 THR A CA 1
ATOM 1504 C C . THR A 1 184 ? 8.164 5.238 14.547 1.00 75.50 184 THR A C 1
ATOM 1506 O O . THR A 1 184 ? 7.004 5.134 14.942 1.00 75.50 184 THR A O 1
ATOM 1509 N N . LEU A 1 185 ? 8.472 5.898 13.426 1.00 83.75 185 LEU A N 1
ATOM 1510 C CA . LEU A 1 185 ? 7.456 6.467 12.535 1.00 83.75 185 LEU A CA 1
ATOM 1511 C C . LEU A 1 185 ? 6.737 5.385 11.715 1.00 83.75 185 LEU A C 1
ATOM 1513 O O . LEU A 1 185 ? 5.517 5.464 11.580 1.00 83.75 185 LEU A O 1
ATOM 1517 N N . ILE A 1 186 ? 7.442 4.344 11.251 1.00 77.25 186 ILE A N 1
ATOM 1518 C CA . ILE A 1 186 ? 6.825 3.146 10.653 1.00 77.25 186 ILE A CA 1
ATOM 1519 C C . ILE A 1 186 ? 5.899 2.465 11.663 1.00 77.25 186 ILE A C 1
ATOM 1521 O O . ILE A 1 186 ? 4.745 2.203 11.336 1.00 77.25 186 ILE A O 1
ATOM 1525 N N . GLU A 1 187 ? 6.358 2.241 12.895 1.00 72.12 187 GLU A N 1
ATOM 1526 C CA . GLU A 1 187 ? 5.552 1.644 13.966 1.00 72.12 187 GLU A CA 1
ATOM 1527 C C . GLU A 1 187 ? 4.291 2.474 14.263 1.00 72.12 187 GLU A C 1
ATOM 1529 O O . GLU A 1 187 ? 3.182 1.940 14.317 1.00 72.12 187 GLU A O 1
ATOM 1534 N N . PHE A 1 188 ? 4.430 3.799 14.380 1.00 82.06 188 PHE A N 1
ATOM 1535 C CA . PHE A 1 188 ? 3.297 4.699 14.594 1.00 82.06 188 PHE A CA 1
ATOM 1536 C C . PHE A 1 188 ? 2.293 4.665 13.434 1.00 82.06 188 PHE A C 1
ATOM 1538 O O . PHE A 1 188 ? 1.092 4.535 13.672 1.00 82.06 188 PHE A O 1
ATOM 1545 N N . VAL A 1 189 ? 2.753 4.732 12.179 1.00 82.81 189 VAL A N 1
ATOM 1546 C CA . VAL A 1 189 ? 1.859 4.687 11.008 1.00 82.81 189 VAL A CA 1
ATOM 1547 C C . VAL A 1 189 ? 1.220 3.311 10.837 1.00 82.81 189 VAL A C 1
ATOM 1549 O O . VAL A 1 189 ? 0.034 3.244 10.521 1.00 82.81 189 VAL A O 1
ATOM 1552 N N . ARG A 1 190 ? 1.939 2.216 11.115 1.00 71.25 190 ARG A N 1
ATOM 1553 C CA . ARG A 1 190 ? 1.380 0.855 11.163 1.00 71.25 190 ARG A CA 1
ATOM 1554 C C . ARG A 1 190 ? 0.209 0.791 12.141 1.00 71.25 190 ARG A C 1
ATOM 1556 O O . ARG A 1 190 ? -0.869 0.321 11.776 1.00 71.25 190 ARG A O 1
ATOM 1563 N N . ASN A 1 191 ? 0.396 1.328 13.344 1.00 71.75 191 ASN A N 1
ATOM 1564 C CA . ASN A 1 191 ? -0.618 1.312 14.395 1.00 71.75 191 ASN A CA 1
ATOM 1565 C C . ASN A 1 191 ? -1.789 2.266 14.091 1.00 71.75 191 ASN A C 1
ATOM 1567 O O . ASN A 1 191 ? -2.944 1.902 14.284 1.00 71.75 191 ASN A O 1
ATOM 1571 N N . TYR A 1 192 ? -1.539 3.441 13.510 1.00 78.19 192 TYR A N 1
ATOM 1572 C CA . TYR A 1 192 ? -2.584 4.345 13.005 1.00 78.19 192 TYR A CA 1
ATOM 1573 C C . TYR A 1 192 ? -3.412 3.720 11.861 1.00 78.19 192 TYR A C 1
ATOM 1575 O O . TYR A 1 192 ? -4.647 3.826 11.813 1.00 78.19 192 TYR A O 1
ATOM 1583 N N . ASN A 1 193 ? -2.744 3.022 10.937 1.00 71.94 193 ASN A N 1
ATOM 1584 C CA . ASN A 1 193 ? -3.387 2.306 9.840 1.00 71.94 193 ASN A CA 1
ATOM 1585 C C . ASN A 1 193 ? -4.229 1.133 10.356 1.00 71.94 193 ASN A C 1
ATOM 1587 O O . ASN A 1 193 ? -5.347 0.955 9.867 1.00 71.94 193 ASN A O 1
ATOM 1591 N N . SER A 1 194 ? -3.778 0.408 11.383 1.00 60.69 194 SER A N 1
ATOM 1592 C CA . SER A 1 194 ? -4.565 -0.656 12.022 1.00 60.69 194 SER A CA 1
ATOM 1593 C C . SER A 1 194 ? -5.694 -0.138 12.925 1.00 60.69 194 SER A C 1
ATOM 1595 O O . SER A 1 194 ? -6.679 -0.850 13.115 1.00 60.69 194 SER A O 1
ATOM 1597 N N . TYR A 1 195 ? -5.617 1.098 13.437 1.00 50.34 195 TYR A N 1
ATOM 1598 C CA . TYR A 1 195 ? -6.576 1.605 14.425 1.00 50.34 195 TYR A CA 1
ATOM 1599 C C . TYR A 1 195 ? -8.005 1.722 13.876 1.00 50.34 195 TYR A C 1
ATOM 1601 O O . TYR A 1 195 ? -8.270 2.389 12.868 1.00 50.34 195 TYR A O 1
ATOM 1609 N N . ILE A 1 196 ? -8.955 1.112 14.577 1.00 49.47 196 ILE A N 1
ATOM 1610 C CA . ILE A 1 196 ? -10.388 1.139 14.280 1.00 49.47 196 ILE A CA 1
ATOM 1611 C C . ILE A 1 196 ? -11.108 1.384 15.607 1.00 49.47 196 ILE A C 1
ATOM 1613 O O . ILE A 1 196 ? -10.886 0.646 16.564 1.00 49.47 196 ILE A O 1
ATOM 1617 N N . ARG A 1 197 ? -11.987 2.395 15.674 1.00 35.06 197 ARG A N 1
ATOM 1618 C CA . ARG A 1 197 ? -12.958 2.475 16.774 1.00 35.06 197 ARG A CA 1
ATOM 1619 C C . ARG A 1 197 ? -14.080 1.454 16.529 1.00 35.06 197 ARG A C 1
ATOM 1621 O O . ARG A 1 197 ? -14.607 1.349 15.417 1.00 35.06 197 ARG A O 1
ATOM 1628 N N . ASP A 1 198 ? -14.365 0.704 17.586 1.00 32.81 198 ASP A N 1
ATOM 1629 C CA . ASP A 1 198 ? -15.261 -0.451 17.711 1.00 32.81 198 ASP A CA 1
ATOM 1630 C C . ASP A 1 198 ? -14.970 -1.709 16.869 1.00 32.81 198 ASP A C 1
ATOM 1632 O O . ASP A 1 198 ? -14.688 -1.677 15.672 1.00 32.81 198 ASP A O 1
ATOM 1636 N N . ASP A 1 199 ? -15.103 -2.844 17.553 1.00 30.23 199 ASP A N 1
ATOM 1637 C CA . ASP A 1 199 ? -15.014 -4.243 17.116 1.00 30.23 199 ASP A CA 1
ATOM 1638 C C . ASP A 1 199 ? -13.774 -4.740 16.350 1.00 30.23 199 ASP A C 1
ATOM 1640 O O . ASP A 1 199 ? -13.738 -4.806 15.124 1.00 30.23 199 ASP A O 1
ATOM 1644 N N . ASN A 1 200 ? -12.817 -5.238 17.139 1.00 34.41 200 ASN A N 1
ATOM 1645 C CA . ASN A 1 200 ? -12.429 -6.660 17.226 1.00 34.41 200 ASN A CA 1
ATOM 1646 C C . ASN A 1 200 ? -11.849 -7.412 16.000 1.00 34.41 200 ASN A C 1
ATOM 1648 O O . ASN A 1 200 ? -11.705 -8.639 16.049 1.00 34.41 200 ASN A O 1
ATOM 1652 N N . GLN A 1 201 ? -11.418 -6.724 14.944 1.00 33.31 201 GLN A N 1
ATOM 1653 C CA . GLN A 1 201 ? -10.611 -7.315 13.853 1.00 33.31 201 GLN A CA 1
ATOM 1654 C C . GLN A 1 201 ? -9.278 -6.605 13.605 1.00 33.31 201 GLN A C 1
ATOM 1656 O O . GLN A 1 201 ? -9.115 -5.411 13.847 1.00 33.31 201 GLN A O 1
ATOM 1661 N N . VAL A 1 202 ? -8.315 -7.394 13.129 1.00 34.56 202 VAL A N 1
ATOM 1662 C CA . VAL A 1 202 ? -6.992 -6.953 12.690 1.00 34.56 202 VAL A CA 1
ATOM 1663 C C . VAL A 1 202 ? -7.065 -6.663 11.196 1.00 34.56 202 VAL A C 1
ATOM 1665 O O . VAL A 1 202 ? -7.432 -7.538 10.414 1.00 34.56 202 VAL A O 1
ATOM 1668 N N . ALA A 1 203 ? -6.680 -5.452 10.793 1.00 33.41 203 ALA A N 1
ATOM 1669 C CA . ALA A 1 203 ? -6.187 -5.235 9.440 1.00 33.41 203 ALA A CA 1
ATOM 1670 C C . ALA A 1 203 ? -4.773 -5.828 9.380 1.00 33.41 203 ALA A C 1
ATOM 1672 O O . ALA A 1 203 ? -3.901 -5.392 10.134 1.00 33.41 203 ALA A O 1
ATOM 1673 N N . TYR A 1 204 ? -4.564 -6.855 8.554 1.00 34.78 204 TYR A N 1
ATOM 1674 C CA . TYR A 1 204 ? -3.268 -7.525 8.479 1.00 34.78 204 TYR A CA 1
ATOM 1675 C C . TYR A 1 204 ? -2.202 -6.572 7.942 1.00 34.78 204 TYR A C 1
ATOM 1677 O O . TYR A 1 204 ? -2.292 -6.076 6.821 1.00 34.78 204 TYR A O 1
ATOM 1685 N N . SER A 1 205 ? -1.172 -6.361 8.752 1.00 32.34 205 SER A N 1
ATOM 1686 C CA . SER A 1 205 ? 0.135 -5.961 8.263 1.00 32.34 205 SER A CA 1
ATOM 1687 C C . SER A 1 205 ? 0.812 -7.153 7.599 1.00 32.34 205 SER A C 1
ATOM 1689 O O . SER A 1 205 ? 0.879 -8.220 8.210 1.00 32.34 205 SER A O 1
ATOM 1691 N N . GLU A 1 206 ? 1.475 -6.913 6.478 1.00 30.66 206 GLU A N 1
ATOM 1692 C CA . GLU A 1 206 ? 2.798 -7.494 6.277 1.00 30.66 206 GLU A CA 1
ATOM 1693 C C . GLU A 1 206 ? 3.820 -6.384 6.528 1.00 30.66 206 GLU A C 1
ATOM 1695 O O . GLU A 1 206 ? 4.102 -5.546 5.677 1.00 30.66 206 GLU A O 1
ATOM 1700 N N . VAL A 1 207 ? 4.337 -6.351 7.759 1.00 32.28 207 VAL A N 1
ATOM 1701 C CA . VAL A 1 207 ? 5.744 -5.996 7.938 1.00 32.28 207 VAL A CA 1
ATOM 1702 C C . VAL A 1 207 ? 6.512 -7.250 7.553 1.00 32.28 207 VAL A C 1
ATOM 1704 O O . VAL A 1 207 ? 6.410 -8.255 8.255 1.00 32.28 207 VAL A O 1
ATOM 1707 N N . VAL A 1 208 ? 7.242 -7.212 6.439 1.00 31.91 208 VAL A N 1
ATOM 1708 C CA . VAL A 1 208 ? 8.176 -8.295 6.126 1.00 31.91 208 VAL A CA 1
ATOM 1709 C C . VAL A 1 208 ? 9.229 -8.320 7.233 1.00 31.91 208 VAL A C 1
ATOM 1711 O O . VAL A 1 208 ? 9.812 -7.289 7.579 1.00 31.91 208 VAL A O 1
ATOM 1714 N N . ALA A 1 209 ? 9.423 -9.485 7.847 1.00 26.67 209 ALA A N 1
ATOM 1715 C CA . ALA A 1 209 ? 10.459 -9.660 8.850 1.00 26.67 209 ALA A CA 1
ATOM 1716 C C . ALA A 1 209 ? 11.826 -9.621 8.156 1.00 26.67 209 ALA A C 1
ATOM 1718 O O . ALA A 1 209 ? 12.0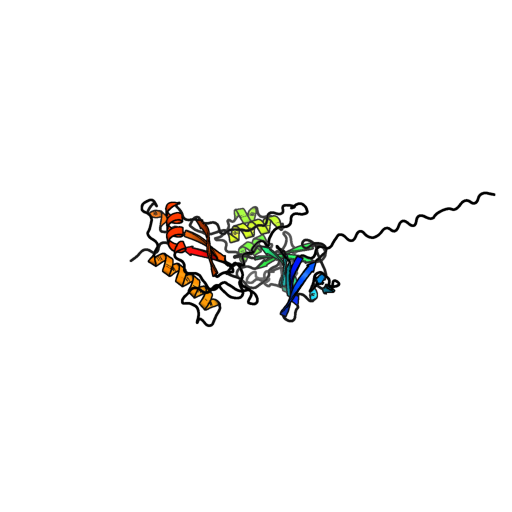68 -10.379 7.222 1.00 26.67 209 ALA A O 1
ATOM 1719 N N . MET A 1 210 ? 12.731 -8.754 8.619 1.00 28.11 210 MET A N 1
ATOM 1720 C CA . MET A 1 210 ? 14.085 -8.648 8.065 1.00 28.11 210 MET A CA 1
ATOM 1721 C C . MET A 1 210 ? 14.988 -9.786 8.580 1.00 28.11 210 MET A C 1
ATOM 1723 O O . MET A 1 210 ? 15.995 -9.550 9.252 1.00 28.11 210 MET A O 1
ATOM 1727 N N . GLU A 1 211 ? 14.615 -11.030 8.286 1.00 24.78 211 GLU A N 1
ATOM 1728 C CA . GLU A 1 211 ? 15.471 -12.198 8.490 1.00 24.78 211 GLU A CA 1
ATOM 1729 C C . GLU A 1 211 ? 16.428 -12.386 7.308 1.00 24.78 211 GLU A C 1
ATOM 1731 O O . GLU A 1 211 ? 16.081 -12.185 6.144 1.00 24.78 211 GLU A O 1
ATOM 1736 N N . ARG A 1 212 ? 17.669 -12.781 7.607 1.00 31.48 212 ARG A N 1
ATOM 1737 C CA . ARG A 1 212 ? 18.660 -13.128 6.583 1.00 31.48 212 ARG A CA 1
ATOM 1738 C C . ARG A 1 212 ? 18.490 -14.595 6.197 1.00 31.48 212 ARG A C 1
ATOM 1740 O O . ARG A 1 212 ? 19.054 -15.463 6.860 1.00 31.48 212 ARG A O 1
ATOM 1747 N N . ALA A 1 213 ? 17.741 -14.863 5.131 1.00 26.48 213 ALA A N 1
ATOM 1748 C CA . ALA A 1 213 ? 17.670 -16.198 4.544 1.00 26.48 213 ALA A CA 1
ATOM 1749 C C . ALA A 1 213 ? 19.060 -16.644 4.018 1.00 26.48 213 ALA A C 1
ATOM 1751 O O . ALA A 1 213 ? 19.725 -15.856 3.336 1.00 26.48 213 ALA A O 1
ATOM 1752 N N . PRO A 1 214 ? 19.528 -17.872 4.325 1.00 29.98 214 PRO A N 1
ATOM 1753 C CA . PRO A 1 214 ? 20.759 -18.422 3.758 1.00 29.98 214 PRO A CA 1
ATOM 1754 C C . PRO A 1 214 ? 20.673 -18.727 2.253 1.00 29.98 214 PRO A C 1
ATOM 1756 O O . PRO A 1 214 ? 19.621 -18.661 1.622 1.00 29.98 214 PRO A O 1
ATOM 1759 N N . HIS A 1 215 ? 21.821 -19.077 1.678 1.00 32.53 215 HIS A N 1
ATOM 1760 C CA . HIS A 1 215 ? 21.998 -19.334 0.252 1.00 32.53 215 HIS A CA 1
ATOM 1761 C C . HIS A 1 215 ? 21.525 -20.739 -0.170 1.00 32.53 215 HIS A C 1
ATOM 1763 O O . HIS A 1 215 ? 22.068 -21.731 0.310 1.00 32.53 215 HIS A O 1
ATOM 1769 N N . GLY A 1 216 ? 20.630 -20.802 -1.164 1.00 41.59 216 GLY A N 1
ATOM 1770 C CA . GLY A 1 216 ? 20.606 -21.894 -2.146 1.00 41.59 216 GLY A CA 1
ATOM 1771 C C . GLY A 1 216 ? 19.662 -23.080 -1.909 1.00 41.59 216 GLY A C 1
ATOM 1772 O O . GLY A 1 216 ? 20.135 -24.201 -1.761 1.00 41.59 216 GLY A O 1
ATOM 1773 N N . GLU A 1 217 ? 18.349 -22.873 -2.053 1.00 26.52 217 GLU A N 1
ATOM 1774 C CA . GLU A 1 217 ? 17.413 -23.937 -2.464 1.00 26.52 217 GLU A CA 1
ATOM 1775 C C . GL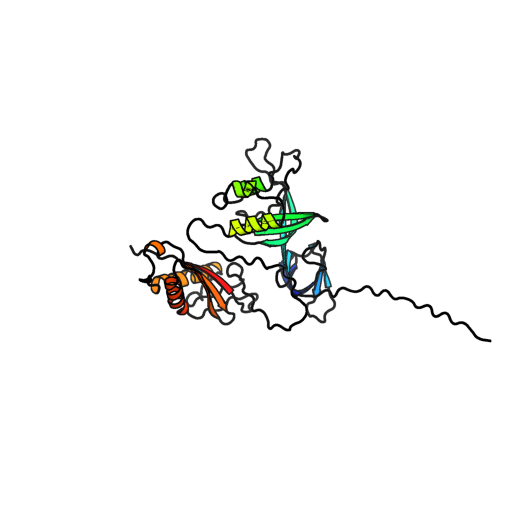U A 1 217 ? 16.535 -23.458 -3.634 1.00 26.52 217 GLU A C 1
ATOM 1777 O O . GLU A 1 217 ? 16.225 -22.270 -3.751 1.00 26.52 217 GLU A O 1
ATOM 1782 N N . VAL A 1 218 ? 16.153 -24.377 -4.529 1.00 35.28 218 VAL A N 1
ATOM 1783 C CA . VAL A 1 218 ? 15.305 -24.076 -5.695 1.00 35.28 218 VAL A CA 1
ATOM 1784 C C . VAL A 1 218 ? 13.837 -24.171 -5.283 1.00 35.28 218 VAL A C 1
ATOM 1786 O O . VAL A 1 218 ? 13.254 -25.252 -5.287 1.00 35.28 218 VAL A O 1
ATOM 1789 N N . MET A 1 219 ? 13.241 -23.034 -4.928 1.00 27.89 219 MET A N 1
ATOM 1790 C CA . MET A 1 219 ? 11.797 -22.928 -4.699 1.00 27.89 219 MET A CA 1
ATOM 1791 C C . MET A 1 219 ? 11.024 -22.796 -6.019 1.00 27.89 219 MET A C 1
ATOM 1793 O O . MET A 1 219 ? 11.451 -22.092 -6.936 1.00 27.89 219 MET A O 1
ATOM 1797 N N . GLU A 1 220 ? 9.852 -23.432 -6.083 1.00 28.59 220 GLU A N 1
ATOM 1798 C CA . GLU A 1 220 ? 8.816 -23.114 -7.075 1.00 28.59 220 GLU A CA 1
ATOM 1799 C C . GLU A 1 220 ? 8.319 -21.665 -6.885 1.00 28.59 220 GLU A C 1
ATOM 1801 O O . GLU A 1 220 ? 8.506 -21.076 -5.818 1.00 28.59 220 GLU A O 1
ATOM 1806 N N . GLU A 1 221 ? 7.712 -21.053 -7.912 1.00 35.16 221 GLU A N 1
ATOM 1807 C CA . GLU A 1 221 ? 7.337 -19.631 -7.846 1.00 35.16 221 GLU A CA 1
ATOM 1808 C C . GLU A 1 221 ? 6.344 -19.353 -6.694 1.00 35.16 221 GLU A C 1
ATOM 1810 O O . GLU A 1 221 ? 5.221 -19.865 -6.733 1.00 35.16 221 GLU A O 1
ATOM 1815 N N . PRO A 1 222 ? 6.688 -18.511 -5.694 1.00 34.25 222 PRO A N 1
ATOM 1816 C CA . PRO A 1 222 ? 5.731 -18.103 -4.672 1.00 34.25 222 PRO A CA 1
ATOM 1817 C C . PRO A 1 222 ? 4.624 -17.275 -5.333 1.00 34.25 222 PRO A C 1
ATOM 1819 O O . PRO A 1 222 ? 4.887 -16.240 -5.950 1.00 34.25 222 PRO A O 1
ATOM 1822 N N . ASP A 1 223 ? 3.384 -17.756 -5.234 1.00 47.56 223 ASP A N 1
ATOM 1823 C CA . ASP A 1 223 ? 2.270 -17.327 -6.088 1.00 47.56 223 ASP A CA 1
ATOM 1824 C C . ASP A 1 223 ? 1.641 -15.989 -5.638 1.00 47.56 223 ASP A C 1
ATOM 1826 O O . ASP A 1 223 ? 0.525 -15.926 -5.114 1.00 47.56 223 ASP A O 1
ATOM 1830 N N . PHE A 1 224 ? 2.429 -14.924 -5.811 1.00 51.72 224 PHE A N 1
ATOM 1831 C CA . PHE A 1 224 ? 2.267 -13.579 -5.255 1.00 51.72 224 PHE A CA 1
ATOM 1832 C C . PHE A 1 224 ? 0.844 -13.006 -5.368 1.00 51.72 224 PHE A C 1
ATOM 1834 O O . PHE A 1 224 ? 0.300 -12.834 -6.463 1.00 51.72 224 PHE A O 1
ATOM 1841 N N . GLU A 1 225 ? 0.259 -12.648 -4.222 1.00 68.62 225 GLU A N 1
ATOM 1842 C CA . GLU A 1 225 ? -1.082 -12.070 -4.148 1.00 68.62 225 GLU A CA 1
ATOM 1843 C C . GLU A 1 225 ? -1.072 -10.554 -4.433 1.00 68.62 225 GLU A C 1
ATOM 1845 O O . GLU A 1 225 ? -0.555 -9.753 -3.653 1.00 68.62 225 GLU A O 1
ATOM 1850 N N . VAL A 1 226 ? -1.719 -10.118 -5.515 1.00 61.91 226 VAL A N 1
ATOM 1851 C CA . VAL A 1 226 ? -1.910 -8.692 -5.829 1.00 61.91 226 VAL A CA 1
ATOM 1852 C C . VAL A 1 226 ? -3.099 -8.134 -5.030 1.00 61.91 226 VAL A C 1
ATOM 1854 O O . VAL A 1 226 ? -4.203 -8.670 -5.141 1.00 61.91 226 VAL A O 1
ATOM 1857 N N . PRO A 1 227 ? -2.966 -7.040 -4.256 1.00 70.44 227 PRO A N 1
ATOM 1858 C CA . PRO A 1 227 ? -4.107 -6.478 -3.534 1.00 70.44 227 PRO A CA 1
ATOM 1859 C C . PRO A 1 227 ? -5.167 -5.893 -4.480 1.00 70.44 227 PRO A C 1
ATOM 1861 O O . PRO A 1 227 ? -4.873 -5.050 -5.328 1.00 70.44 227 PRO A O 1
ATOM 1864 N N . PHE A 1 228 ? -6.434 -6.261 -4.280 1.00 73.75 228 PHE A N 1
ATOM 1865 C CA . PHE A 1 228 ? -7.592 -5.814 -5.074 1.00 73.75 228 PHE A CA 1
ATOM 1866 C C . PHE A 1 228 ? -7.734 -4.284 -5.195 1.00 73.75 228 PHE A C 1
ATOM 1868 O O . PHE A 1 228 ? -8.250 -3.770 -6.190 1.00 73.75 228 PHE A O 1
ATOM 1875 N N . ALA A 1 229 ? -7.242 -3.531 -4.209 1.00 65.00 229 ALA A N 1
ATOM 1876 C CA . ALA A 1 229 ? -7.193 -2.073 -4.276 1.00 65.00 229 ALA A CA 1
ATOM 1877 C C . ALA A 1 229 ? -6.377 -1.567 -5.485 1.00 65.00 229 ALA A C 1
ATOM 1879 O O . ALA A 1 229 ? -6.787 -0.601 -6.124 1.00 65.00 229 ALA A O 1
ATOM 1880 N N . VAL A 1 230 ? -5.276 -2.248 -5.830 1.00 59.62 230 VAL A N 1
ATOM 1881 C CA . VAL A 1 230 ? -4.277 -1.806 -6.824 1.00 59.62 230 VAL A CA 1
ATOM 1882 C C . VAL A 1 230 ? -4.162 -2.703 -8.064 1.00 59.62 230 VAL A C 1
ATOM 1884 O O . VAL A 1 230 ? -3.389 -2.378 -8.961 1.00 59.62 230 VAL A O 1
ATOM 1887 N N . VAL A 1 231 ? -4.915 -3.809 -8.143 1.00 70.44 231 VAL A N 1
ATOM 1888 C CA . VAL A 1 231 ? -4.974 -4.643 -9.358 1.00 70.44 231 VAL A CA 1
ATOM 1889 C C . VAL A 1 231 ? -5.491 -3.830 -10.556 1.00 70.44 231 VAL A C 1
ATOM 1891 O O . VAL A 1 231 ? -6.413 -3.022 -10.408 1.00 70.44 231 VAL A O 1
ATOM 1894 N N . GLU A 1 232 ? -4.869 -4.041 -11.720 1.00 73.44 232 GLU A N 1
ATOM 1895 C CA . GLU A 1 232 ? -5.079 -3.260 -12.949 1.00 73.44 232 GLU A CA 1
ATOM 1896 C C . GLU A 1 232 ? -6.414 -3.582 -13.632 1.00 73.44 232 GLU A C 1
ATOM 1898 O O . GLU A 1 232 ? -7.114 -2.664 -14.052 1.00 73.44 232 GLU A O 1
ATOM 1903 N N . LYS A 1 233 ? -6.786 -4.869 -13.693 1.00 84.88 233 LYS A N 1
ATOM 1904 C CA . LYS A 1 233 ? -8.148 -5.316 -14.016 1.00 84.88 233 LYS A CA 1
ATOM 1905 C C . LYS A 1 233 ? -8.686 -6.219 -12.919 1.00 84.88 233 LYS A C 1
ATOM 1907 O O . LYS A 1 233 ? -8.028 -7.179 -12.509 1.00 84.88 233 LYS A O 1
ATOM 1912 N N . SER A 1 234 ? -9.884 -5.919 -12.452 1.00 91.00 234 SER A N 1
ATOM 1913 C CA . SER A 1 234 ? -10.486 -6.550 -11.281 1.00 91.00 234 SER A CA 1
ATOM 1914 C C . SER A 1 234 ? -11.030 -7.945 -11.582 1.00 91.00 234 SER A C 1
ATOM 1916 O O . SER A 1 234 ? -11.563 -8.173 -12.669 1.00 91.00 234 SER A O 1
ATOM 1918 N N . PRO A 1 235 ? -10.987 -8.876 -10.611 1.00 95.56 235 PRO A N 1
ATOM 1919 C CA . PRO A 1 235 ? -11.748 -10.111 -10.708 1.00 95.56 235 PRO A CA 1
ATOM 1920 C C . PRO A 1 235 ? -13.247 -9.830 -10.870 1.00 95.56 235 PRO A C 1
ATOM 1922 O O . PRO A 1 235 ? -13.830 -9.068 -10.095 1.00 95.56 235 PRO A O 1
ATOM 1925 N N . VAL A 1 236 ? -13.879 -10.461 -11.860 1.00 96.25 236 VAL A N 1
ATOM 1926 C CA . VAL A 1 236 ? -15.278 -10.184 -12.228 1.00 96.25 236 VAL A CA 1
ATOM 1927 C C . VAL A 1 236 ? -16.191 -11.263 -11.654 1.00 96.25 236 VAL A C 1
ATOM 1929 O O . VAL A 1 236 ? -16.028 -12.449 -11.959 1.00 96.25 236 VAL A O 1
ATOM 1932 N N . TYR A 1 237 ? -17.170 -10.858 -10.841 1.00 95.56 237 TYR A N 1
ATOM 1933 C CA . TYR A 1 237 ? -18.199 -11.764 -10.327 1.00 95.56 237 TYR A CA 1
ATOM 1934 C C . TYR A 1 237 ? -19.225 -12.117 -11.419 1.00 95.56 237 TYR A C 1
ATOM 1936 O O . TYR A 1 237 ? -19.585 -11.235 -12.201 1.00 95.56 237 TYR A O 1
ATOM 1944 N N . PRO A 1 238 ? -19.749 -13.358 -11.478 1.00 95.19 238 PRO A N 1
ATOM 1945 C CA . PRO A 1 238 ? -20.769 -13.717 -12.461 1.00 95.19 238 PRO A CA 1
ATOM 1946 C C . PRO A 1 238 ? -22.053 -12.886 -12.319 1.00 95.19 238 PRO A C 1
ATOM 1948 O O . PRO A 1 238 ? -22.730 -12.957 -11.289 1.00 95.19 238 PRO A O 1
ATOM 1951 N N . GLY A 1 239 ? -22.390 -12.127 -13.361 1.00 92.62 239 GLY A N 1
ATOM 1952 C CA . GLY A 1 239 ? -23.411 -11.072 -13.384 1.00 92.62 239 GLY A CA 1
ATOM 1953 C C . GLY A 1 239 ? -22.852 -9.647 -13.550 1.00 92.62 239 GLY A C 1
ATOM 1954 O O . GLY A 1 239 ? -23.632 -8.730 -13.795 1.00 92.62 239 GLY A O 1
ATOM 1955 N N . CYS A 1 240 ? -21.534 -9.448 -13.434 1.00 95.06 240 CYS A N 1
ATOM 1956 C CA . CYS A 1 240 ? -20.852 -8.151 -13.559 1.00 95.06 240 CYS A CA 1
ATOM 1957 C C . CYS A 1 240 ? -20.108 -7.972 -14.905 1.00 95.06 240 CYS A C 1
ATOM 1959 O O . CYS A 1 240 ? -19.339 -7.028 -15.060 1.00 95.06 240 CYS A O 1
ATOM 1961 N N . GLU A 1 241 ? -20.275 -8.880 -15.875 1.00 93.56 241 GLU A N 1
ATOM 1962 C CA . GLU A 1 241 ? -19.414 -8.992 -17.067 1.00 93.56 241 GLU A CA 1
ATOM 1963 C C . GLU A 1 241 ? -19.508 -7.841 -18.077 1.00 93.56 241 GLU A C 1
ATOM 1965 O O . GLU A 1 241 ? -18.590 -7.693 -18.880 1.00 93.56 241 GLU A O 1
ATOM 1970 N N . ASN A 1 242 ? -20.597 -7.069 -18.052 1.00 92.00 242 ASN A N 1
ATOM 1971 C CA . ASN A 1 242 ? -20.923 -6.053 -19.062 1.00 92.00 242 ASN A CA 1
ATOM 1972 C C . ASN A 1 242 ? -20.797 -4.610 -18.532 1.00 92.00 242 ASN A C 1
ATOM 1974 O O . ASN A 1 242 ? -21.354 -3.688 -19.124 1.00 92.00 242 ASN A O 1
ATOM 1978 N N . LEU A 1 243 ? -20.128 -4.417 -17.392 1.00 92.50 243 LEU A N 1
ATOM 1979 C CA . LEU A 1 243 ? -19.887 -3.099 -16.799 1.00 92.50 243 LEU A CA 1
ATOM 1980 C C . LEU A 1 243 ? -18.725 -2.394 -17.514 1.00 92.50 243 LEU A C 1
ATOM 1982 O O . LEU A 1 243 ? -17.784 -3.048 -17.965 1.00 92.50 243 LEU A O 1
ATOM 1986 N N . ALA A 1 244 ? -18.804 -1.069 -17.647 1.00 83.19 244 ALA A N 1
ATOM 1987 C CA . ALA A 1 244 ? -17.916 -0.306 -18.525 1.00 83.19 244 ALA A CA 1
ATOM 1988 C C . ALA A 1 244 ? -16.596 0.103 -17.853 1.00 83.19 244 ALA A C 1
ATOM 1990 O O . ALA A 1 244 ? -15.601 0.334 -18.542 1.00 83.19 244 ALA A O 1
ATOM 1991 N N . THR A 1 245 ? -16.579 0.204 -16.523 1.00 91.38 245 THR A N 1
ATOM 1992 C CA . THR A 1 245 ? -15.443 0.713 -15.747 1.00 91.38 245 THR A CA 1
ATOM 1993 C C . THR A 1 245 ? -14.999 -0.243 -14.641 1.00 91.38 245 THR A C 1
ATOM 1995 O O . THR A 1 245 ? -15.786 -0.991 -14.060 1.00 91.38 245 THR A O 1
ATOM 1998 N N . GLU A 1 246 ? -13.715 -0.169 -14.285 1.00 85.50 246 GLU A N 1
ATOM 1999 C CA . GLU A 1 246 ? -13.157 -0.917 -13.153 1.00 85.50 246 GLU A CA 1
ATOM 2000 C C . GLU A 1 246 ? -13.829 -0.556 -11.816 1.00 85.50 246 GLU A C 1
ATOM 2002 O O . GLU A 1 246 ? -13.988 -1.422 -10.961 1.00 85.50 246 GLU A O 1
ATOM 2007 N N . GLU A 1 247 ? -14.280 0.688 -11.625 1.00 85.25 247 GLU A N 1
ATOM 2008 C CA . GLU A 1 247 ? -14.981 1.097 -10.399 1.00 85.25 247 GLU A CA 1
ATOM 2009 C C . GLU A 1 247 ? -16.363 0.435 -10.273 1.00 85.25 247 GLU A C 1
ATOM 2011 O O . GLU A 1 247 ? -16.716 -0.060 -9.197 1.00 85.25 247 GLU A O 1
ATOM 2016 N N . GLU A 1 248 ? -17.113 0.328 -11.375 1.00 89.06 248 GLU A N 1
ATOM 2017 C CA . GLU A 1 248 ? -18.363 -0.439 -11.422 1.00 89.06 248 GLU A CA 1
ATOM 2018 C C . GLU A 1 248 ? -18.112 -1.930 -11.172 1.00 89.06 248 GLU A C 1
ATOM 2020 O O . GLU A 1 248 ? -18.834 -2.538 -10.383 1.00 89.06 248 GLU A O 1
ATOM 2025 N N . ILE A 1 249 ? -17.075 -2.526 -11.777 1.00 91.38 249 ILE A N 1
ATOM 2026 C CA . ILE A 1 249 ? -16.720 -3.942 -11.567 1.00 91.38 249 ILE A CA 1
ATOM 2027 C C . ILE A 1 249 ? -16.364 -4.197 -10.095 1.00 91.38 249 ILE A C 1
ATOM 2029 O O . ILE A 1 249 ? -16.913 -5.124 -9.487 1.00 91.38 249 ILE A O 1
ATOM 2033 N N . LYS A 1 250 ? -15.513 -3.355 -9.484 1.00 85.69 250 LYS A N 1
ATOM 2034 C CA . LYS A 1 250 ? -15.154 -3.468 -8.058 1.00 85.69 250 LYS A CA 1
ATOM 2035 C C . LYS A 1 250 ? -16.385 -3.313 -7.160 1.00 85.69 250 LYS A C 1
ATOM 2037 O O . LYS A 1 250 ? -16.579 -4.102 -6.234 1.00 85.69 250 LYS A O 1
ATOM 2042 N N . THR A 1 251 ? -17.259 -2.355 -7.464 1.00 89.50 251 THR A N 1
ATOM 2043 C CA . THR A 1 251 ? -18.517 -2.122 -6.732 1.00 89.50 251 THR A CA 1
ATOM 2044 C C . THR A 1 251 ? -19.500 -3.287 -6.880 1.00 89.50 251 THR A C 1
ATOM 2046 O O . THR A 1 251 ? -20.139 -3.690 -5.902 1.00 89.50 251 THR A O 1
ATOM 2049 N N . CYS A 1 252 ? -19.596 -3.880 -8.070 1.00 93.88 252 CYS A N 1
ATOM 2050 C CA . CYS A 1 252 ? -20.457 -5.024 -8.354 1.00 93.88 252 CYS A CA 1
ATOM 2051 C C . CYS A 1 252 ? -19.989 -6.286 -7.616 1.00 93.88 252 CYS A C 1
ATOM 2053 O O . CYS A 1 252 ? -20.823 -6.970 -7.024 1.00 93.88 252 CYS A O 1
ATOM 2055 N N . LEU A 1 253 ? -18.674 -6.546 -7.534 1.00 92.94 253 LEU A N 1
ATOM 2056 C CA . LEU A 1 253 ? -18.132 -7.624 -6.694 1.00 92.94 253 LEU A CA 1
ATOM 2057 C C . LEU A 1 253 ? -18.505 -7.425 -5.215 1.00 92.94 253 LEU A C 1
ATOM 2059 O O . LEU A 1 253 ? -19.081 -8.329 -4.609 1.00 92.94 253 LEU A O 1
ATOM 2063 N N . ASN A 1 254 ? -18.246 -6.237 -4.654 1.00 89.19 254 ASN A N 1
ATOM 2064 C CA . ASN A 1 254 ? -18.599 -5.911 -3.264 1.00 89.19 254 ASN A CA 1
ATOM 2065 C C . ASN A 1 254 ? -20.099 -6.158 -2.996 1.00 89.19 254 ASN A C 1
ATOM 2067 O O . ASN A 1 254 ? -20.477 -6.807 -2.019 1.00 89.19 254 ASN A O 1
ATOM 2071 N N . THR A 1 255 ? -20.958 -5.683 -3.903 1.00 92.25 255 THR A N 1
ATOM 2072 C CA . THR A 1 255 ? -22.422 -5.806 -3.807 1.00 92.25 255 THR A CA 1
ATOM 2073 C C . THR A 1 255 ? -22.892 -7.256 -3.938 1.00 92.25 255 THR A C 1
ATOM 2075 O O . THR A 1 255 ? 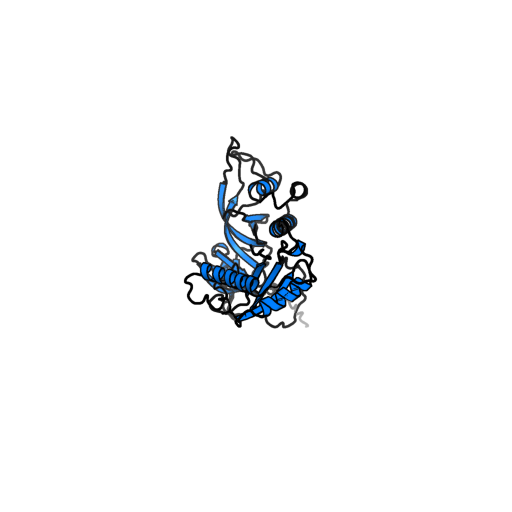-23.773 -7.686 -3.194 1.00 92.25 255 THR A O 1
ATOM 2078 N N . ALA A 1 256 ? -22.300 -8.039 -4.843 1.00 93.50 256 ALA A N 1
ATOM 2079 C CA . ALA A 1 256 ? -22.652 -9.441 -5.047 1.00 93.50 256 ALA A CA 1
ATOM 2080 C C . ALA A 1 256 ? -22.291 -10.316 -3.836 1.00 93.50 256 ALA A C 1
ATOM 2082 O O . ALA A 1 256 ? -23.051 -11.221 -3.483 1.00 93.50 256 ALA A O 1
ATOM 2083 N N . LEU A 1 257 ? -21.170 -10.029 -3.166 1.00 92.12 257 LEU A N 1
ATOM 2084 C CA . LEU A 1 257 ? -20.754 -10.732 -1.951 1.00 92.12 257 LEU A CA 1
ATOM 2085 C C . LEU A 1 257 ? -21.611 -10.356 -0.740 1.00 92.12 257 LEU A C 1
ATOM 2087 O O . LEU A 1 257 ? -22.017 -11.242 0.010 1.00 92.12 257 LEU A O 1
ATOM 2091 N N . GLU A 1 258 ? -21.963 -9.079 -0.585 1.00 93.19 258 GLU A N 1
ATOM 2092 C CA . GLU A 1 258 ? -22.928 -8.626 0.427 1.00 93.19 258 GLU A CA 1
ATOM 2093 C C . GLU A 1 258 ? -24.318 -9.250 0.197 1.00 93.19 258 GLU A C 1
ATOM 2095 O O . GLU A 1 258 ? -24.959 -9.718 1.138 1.00 93.19 258 GLU A O 1
ATOM 2100 N N . ALA A 1 259 ? -24.770 -9.352 -1.057 1.00 92.81 259 ALA A N 1
ATOM 2101 C CA . ALA A 1 259 ? -26.019 -10.028 -1.403 1.00 92.81 259 ALA A CA 1
ATOM 2102 C C . ALA A 1 259 ? -25.964 -11.543 -1.126 1.00 92.81 259 ALA A C 1
ATOM 2104 O O . ALA A 1 259 ? -26.934 -12.106 -0.612 1.00 92.81 259 ALA A O 1
ATOM 2105 N N . LEU A 1 260 ? -24.840 -12.211 -1.417 1.00 93.38 260 LEU A N 1
ATOM 2106 C CA . LEU A 1 260 ? -24.618 -13.623 -1.081 1.00 93.38 260 LEU A CA 1
ATOM 2107 C C . LEU A 1 260 ? -24.663 -13.838 0.440 1.00 93.38 260 LEU A C 1
ATOM 2109 O O . LEU A 1 260 ? -25.330 -14.766 0.905 1.00 93.38 260 LEU A O 1
ATOM 2113 N N . PHE A 1 261 ? -24.005 -12.957 1.198 1.00 93.38 261 PHE A N 1
ATOM 2114 C CA . PHE A 1 261 ? -23.999 -12.954 2.656 1.00 93.38 261 PHE A CA 1
ATOM 2115 C C . PHE A 1 261 ? -25.420 -12.798 3.215 1.00 93.38 261 PHE A C 1
ATOM 2117 O O . PHE A 1 261 ? -25.929 -13.724 3.846 1.00 93.38 261 PHE A O 1
ATOM 2124 N N . VAL A 1 262 ? -26.116 -11.700 2.899 1.00 92.44 262 VAL A N 1
ATOM 2125 C CA . VAL A 1 262 ? -27.482 -11.415 3.386 1.00 92.44 262 VAL A CA 1
ATOM 2126 C C . VAL A 1 262 ? -28.490 -12.509 2.996 1.00 92.44 262 VAL A C 1
ATOM 2128 O O . VAL A 1 262 ? -29.428 -12.783 3.746 1.00 92.44 262 VAL A O 1
ATOM 2131 N N . LYS A 1 263 ? -28.306 -13.171 1.845 1.00 93.56 263 LYS A N 1
ATOM 2132 C CA . LYS A 1 263 ? -29.189 -14.248 1.367 1.00 93.56 263 LYS A CA 1
ATOM 2133 C C . LYS A 1 263 ? -28.953 -15.599 2.049 1.00 93.56 263 LYS A C 1
ATOM 2135 O O . LYS A 1 263 ? -29.894 -16.389 2.155 1.00 93.56 263 LYS A O 1
ATOM 2140 N N . HIS A 1 264 ? -27.720 -15.910 2.453 1.00 94.31 264 HIS A N 1
ATOM 2141 C CA . HIS A 1 264 ? -27.345 -17.266 2.876 1.00 94.31 264 HIS A CA 1
ATOM 2142 C C . HIS A 1 264 ? -26.798 -17.396 4.296 1.00 94.31 264 HIS A C 1
ATOM 2144 O O . HIS A 1 264 ? -26.717 -18.535 4.766 1.00 94.31 264 HIS A O 1
ATOM 2150 N N . PHE A 1 265 ? -26.443 -16.300 4.962 1.00 94.25 265 PHE A N 1
ATOM 2151 C CA . PHE A 1 265 ? -25.984 -16.294 6.348 1.00 94.25 265 PHE A CA 1
ATOM 2152 C C . PHE A 1 265 ? -27.156 -16.446 7.327 1.00 94.25 265 PHE A C 1
ATOM 2154 O O . PHE A 1 265 ? -28.189 -15.782 7.220 1.00 94.25 265 PHE A O 1
ATOM 2161 N N . LYS A 1 266 ? -26.993 -17.341 8.297 1.00 92.75 266 LYS A N 1
ATOM 2162 C CA . LYS A 1 266 ? -27.921 -17.649 9.382 1.00 92.75 266 LYS A CA 1
ATOM 2163 C C . LYS A 1 266 ? -27.162 -17.530 10.693 1.00 92.75 266 LYS A C 1
ATOM 2165 O O . LYS A 1 266 ? -26.224 -18.281 10.933 1.00 92.75 266 LYS A O 1
ATOM 2170 N N . TYR A 1 267 ? -27.598 -16.618 11.554 1.00 91.50 267 TYR A N 1
ATOM 2171 C CA . TYR A 1 267 ? -26.925 -16.383 12.825 1.00 91.50 267 TYR A CA 1
ATOM 2172 C C . TYR A 1 267 ? -26.863 -17.671 13.682 1.00 91.50 267 TYR A C 1
ATOM 2174 O O . TYR A 1 267 ? -27.924 -18.240 13.969 1.00 91.50 267 TYR A O 1
ATOM 2182 N N . PRO A 1 268 ? -25.671 -18.167 14.073 1.00 89.94 268 PRO A N 1
ATOM 2183 C CA . PRO A 1 268 ? -25.551 -19.426 14.805 1.00 89.94 268 PRO A CA 1
ATOM 2184 C C . PRO A 1 268 ? -26.190 -19.347 16.194 1.00 89.94 268 PRO A C 1
ATOM 2186 O O . PRO A 1 268 ? -25.912 -18.422 16.950 1.00 89.94 268 PRO A O 1
ATOM 2189 N N . LYS A 1 269 ? -26.965 -20.368 16.592 1.00 90.12 269 LYS A N 1
ATOM 2190 C CA . LYS A 1 269 ? -27.560 -20.444 17.946 1.00 90.12 269 LYS A CA 1
ATOM 2191 C C . LYS A 1 269 ? -26.527 -20.468 19.083 1.00 90.12 269 LYS A C 1
ATOM 2193 O O . LYS A 1 269 ? -26.873 -20.149 20.211 1.00 90.12 269 LYS A O 1
ATOM 2198 N N . ALA A 1 270 ? -25.294 -20.881 18.788 1.00 85.12 270 ALA A N 1
ATOM 2199 C CA . ALA A 1 270 ? -24.187 -20.925 19.742 1.00 85.12 270 ALA A CA 1
ATOM 2200 C C . ALA A 1 270 ? -23.432 -19.587 19.877 1.00 85.12 270 ALA A C 1
ATOM 2202 O O . ALA A 1 270 ? -22.536 -19.488 20.705 1.00 85.12 270 ALA A O 1
ATOM 2203 N N . ALA A 1 271 ? -23.746 -18.578 19.056 1.00 84.12 271 ALA A N 1
ATOM 2204 C CA . ALA A 1 271 ? -23.203 -17.232 19.205 1.00 84.12 271 ALA A CA 1
ATOM 2205 C C . ALA A 1 271 ? -24.170 -16.368 20.030 1.00 84.12 271 ALA A C 1
ATOM 2207 O O . ALA A 1 271 ? -25.380 -16.386 19.796 1.00 84.12 271 ALA A O 1
ATOM 2208 N N . ALA A 1 272 ? -23.638 -15.616 20.993 1.00 81.94 272 ALA A N 1
ATOM 2209 C CA . ALA A 1 272 ? -24.436 -14.761 21.867 1.00 81.94 272 ALA A CA 1
ATOM 2210 C C . ALA A 1 272 ? -25.032 -13.555 21.096 1.00 81.94 272 ALA A C 1
ATOM 2212 O O . ALA A 1 272 ? -24.406 -13.088 20.143 1.00 81.94 272 ALA A O 1
ATOM 2213 N N . PRO A 1 273 ? -26.233 -13.041 21.438 1.00 83.69 273 PRO A N 1
ATOM 2214 C CA . PRO A 1 273 ? -26.931 -12.031 20.630 1.00 83.69 273 PRO A CA 1
ATOM 2215 C C . PRO A 1 273 ? -26.129 -10.750 20.351 1.00 83.69 273 PRO A C 1
ATOM 2217 O O . PRO A 1 273 ? -26.214 -10.207 19.252 1.00 83.69 273 PRO A O 1
ATOM 2220 N N . GLU A 1 274 ? -25.318 -10.307 21.308 1.00 79.62 274 GLU A N 1
ATOM 2221 C CA . GLU A 1 274 ? -24.428 -9.142 21.243 1.00 79.62 274 GLU A CA 1
ATOM 2222 C C . GLU A 1 274 ? -23.232 -9.323 20.290 1.00 79.62 274 GLU A C 1
ATOM 2224 O O . GLU A 1 274 ? -22.427 -8.412 20.099 1.00 79.62 274 GLU A O 1
ATOM 2229 N N . HIS A 1 275 ? -23.086 -10.496 19.665 1.00 76.94 275 HIS A N 1
ATOM 2230 C CA . HIS A 1 275 ? -22.122 -10.734 18.591 1.00 76.94 275 HIS A CA 1
ATOM 2231 C C . HIS A 1 275 ? -22.701 -10.437 17.188 1.00 76.94 275 HIS A C 1
ATOM 2233 O O . HIS A 1 275 ? -22.039 -10.733 16.195 1.00 76.94 275 HIS A O 1
ATOM 2239 N N . LYS A 1 276 ? -23.918 -9.878 17.070 1.00 79.75 276 LYS A N 1
ATOM 2240 C CA . LYS A 1 276 ? -24.527 -9.452 15.788 1.00 79.75 276 LYS A CA 1
ATOM 2241 C C . LYS A 1 276 ? -23.977 -8.124 15.261 1.00 79.75 276 LYS A C 1
ATOM 2243 O O . LYS A 1 276 ? -23.691 -8.014 14.070 1.00 79.75 276 LYS A O 1
ATOM 2248 N N . ASP A 1 277 ? -23.823 -7.137 16.143 1.00 73.44 277 ASP A N 1
ATOM 2249 C CA . ASP A 1 277 ? -23.339 -5.786 15.807 1.00 73.44 277 ASP A CA 1
ATOM 2250 C C . ASP A 1 277 ? -21.857 -5.768 15.406 1.00 73.44 277 ASP A C 1
ATOM 2252 O O . ASP A 1 277 ? -21.389 -4.886 14.661 1.00 73.44 277 ASP A O 1
ATOM 2256 N N . LYS A 1 278 ? -21.147 -6.796 15.889 1.00 73.12 278 LYS A N 1
ATOM 2257 C CA . LYS A 1 278 ? -19.731 -7.059 15.670 1.00 73.12 278 LYS A CA 1
ATOM 2258 C C . LYS A 1 278 ? -19.461 -7.382 14.205 1.00 73.12 278 LYS A C 1
ATOM 2260 O O . LYS A 1 278 ? -20.202 -8.097 13.531 1.00 73.12 278 LYS A O 1
ATOM 2265 N N . LYS A 1 279 ? -18.363 -6.831 13.696 1.00 74.81 279 LYS A N 1
ATOM 2266 C CA . LYS A 1 279 ? -17.962 -6.970 12.292 1.00 74.81 279 LYS A CA 1
ATOM 2267 C C . LYS A 1 279 ? -17.343 -8.359 12.072 1.00 74.81 279 LYS A C 1
ATOM 2269 O O . LYS A 1 279 ? -16.560 -8.815 12.899 1.00 74.81 279 LYS A O 1
ATOM 2274 N N . MET A 1 280 ? -17.621 -8.994 10.937 1.00 78.75 280 MET A N 1
ATOM 2275 C CA . MET A 1 280 ? -17.036 -10.276 10.511 1.00 78.75 280 MET A CA 1
ATOM 2276 C C . MET A 1 280 ? -15.980 -10.026 9.433 1.00 78.75 280 MET A C 1
ATOM 2278 O O . MET A 1 280 ? -16.303 -9.463 8.382 1.00 78.75 280 MET A O 1
ATOM 2282 N N . PHE A 1 281 ? -14.719 -10.353 9.726 1.00 70.06 281 PHE A N 1
ATOM 2283 C CA . PHE A 1 281 ? -13.566 -10.077 8.863 1.00 70.06 281 PHE A CA 1
ATOM 2284 C C . PHE A 1 281 ? -13.318 -11.276 7.947 1.00 70.06 281 PHE A C 1
ATOM 2286 O O . PHE A 1 281 ? -13.181 -12.401 8.432 1.00 70.06 281 PHE A O 1
ATOM 2293 N N . VAL A 1 282 ? -13.251 -11.038 6.633 1.00 78.06 282 VAL A N 1
ATOM 2294 C CA . VAL A 1 282 ? -13.045 -12.091 5.627 1.00 78.06 282 VAL A CA 1
ATOM 2295 C C . VAL A 1 282 ? -11.973 -11.658 4.626 1.00 78.06 282 VAL A C 1
ATOM 2297 O O . VAL A 1 282 ? -12.153 -10.668 3.913 1.00 78.06 282 VAL A O 1
ATOM 2300 N N . LYS A 1 283 ? -10.869 -12.414 4.556 1.00 77.62 283 LYS A N 1
ATOM 2301 C CA . LYS A 1 283 ? -9.893 -12.351 3.458 1.00 77.62 283 LYS A CA 1
ATOM 2302 C C . LYS A 1 283 ? -10.183 -13.491 2.483 1.00 77.62 283 LYS A C 1
ATOM 2304 O O . LYS A 1 283 ? -10.278 -14.659 2.869 1.00 77.62 283 LYS A O 1
ATOM 2309 N N . PHE A 1 284 ? -10.293 -13.127 1.217 1.00 84.62 284 PHE A N 1
ATOM 2310 C CA . PHE A 1 284 ? -10.417 -14.017 0.079 1.00 84.62 284 PHE A CA 1
ATOM 2311 C C . PHE A 1 284 ? -9.114 -13.970 -0.720 1.00 84.62 284 PHE A C 1
ATOM 2313 O O . PHE A 1 284 ? -8.543 -12.897 -0.926 1.00 84.62 284 PHE A O 1
ATOM 2320 N N . LEU A 1 285 ? -8.676 -15.125 -1.205 1.00 84.62 285 LEU A N 1
ATOM 2321 C CA . LEU A 1 285 ? -7.709 -15.235 -2.287 1.00 84.62 285 LEU A CA 1
ATOM 2322 C C . LEU A 1 285 ? -8.471 -15.680 -3.535 1.00 84.62 285 LEU A C 1
ATOM 2324 O O . LEU A 1 285 ? -9.023 -16.779 -3.563 1.00 84.62 285 LEU A O 1
ATOM 2328 N N . ILE A 1 286 ? -8.536 -14.815 -4.543 1.00 92.38 286 ILE A N 1
ATOM 2329 C CA . ILE A 1 286 ? -9.116 -15.137 -5.849 1.00 92.38 286 ILE A CA 1
ATOM 2330 C C . ILE A 1 286 ? -7.955 -15.579 -6.736 1.00 92.38 286 ILE A C 1
ATOM 2332 O O . ILE A 1 286 ? -7.076 -14.774 -7.034 1.00 92.38 286 ILE A O 1
ATOM 2336 N N . GLN A 1 287 ? -7.907 -16.859 -7.092 1.00 88.62 287 GLN A N 1
ATOM 2337 C CA . GLN A 1 287 ? -6.744 -17.454 -7.748 1.00 88.62 287 GLN A CA 1
ATOM 2338 C C . GLN A 1 287 ? -6.657 -17.094 -9.237 1.00 88.62 287 GLN A C 1
ATOM 2340 O O . GLN A 1 287 ? -7.660 -16.740 -9.863 1.00 88.62 287 GLN A O 1
ATOM 2345 N N . LYS A 1 288 ? -5.464 -17.263 -9.824 1.00 89.44 288 LYS A N 1
ATOM 2346 C CA . LYS A 1 288 ? -5.185 -17.133 -11.271 1.00 89.44 288 LYS A CA 1
ATOM 2347 C C . LYS A 1 288 ? -6.187 -17.864 -12.172 1.00 89.44 288 LYS A C 1
ATOM 2349 O O . LYS A 1 288 ? -6.460 -17.408 -13.277 1.00 89.44 288 LYS A O 1
ATOM 2354 N N . ASP A 1 289 ? -6.739 -18.991 -11.722 1.00 90.94 289 ASP A N 1
ATOM 2355 C CA . ASP A 1 289 ? -7.717 -19.762 -12.495 1.00 90.94 289 ASP A CA 1
ATOM 2356 C C . ASP A 1 289 ? -9.157 -19.211 -12.390 1.00 90.94 289 ASP A C 1
ATOM 2358 O O . ASP A 1 289 ? -10.009 -19.601 -13.190 1.00 90.94 289 ASP A O 1
ATOM 2362 N N . GLY A 1 290 ? -9.431 -18.324 -11.424 1.00 90.38 290 GLY A N 1
ATOM 2363 C CA . GLY A 1 290 ? -10.734 -17.734 -11.100 1.00 90.38 290 GLY A CA 1
ATOM 2364 C C . GLY A 1 290 ? -11.455 -18.342 -9.884 1.00 90.38 290 GLY A C 1
ATOM 2365 O O . GLY A 1 290 ? -12.522 -17.853 -9.505 1.00 90.38 290 GLY A O 1
ATOM 2366 N N . THR A 1 291 ? -10.944 -19.413 -9.270 1.00 92.00 291 THR A N 1
ATOM 2367 C CA . THR A 1 291 ? -11.511 -19.965 -8.021 1.00 92.00 291 THR A CA 1
ATOM 2368 C C . THR A 1 291 ? -11.259 -19.040 -6.832 1.00 92.00 291 THR A C 1
ATOM 2370 O O . THR A 1 291 ? -10.450 -18.115 -6.906 1.00 92.00 291 THR A O 1
ATOM 2373 N N . VAL A 1 292 ? -11.991 -19.246 -5.731 1.00 90.94 292 VAL A N 1
ATOM 2374 C CA . VAL A 1 292 ? -11.864 -18.408 -4.532 1.00 90.94 292 VAL A CA 1
ATOM 2375 C C . VAL A 1 292 ? -11.653 -19.259 -3.291 1.00 90.94 292 VAL A C 1
ATOM 2377 O O . VAL A 1 292 ? -12.488 -20.090 -2.935 1.00 90.94 292 VAL A O 1
ATOM 2380 N N . GLN A 1 293 ? -10.542 -19.001 -2.611 1.00 84.62 293 GLN A N 1
ATOM 2381 C CA . GLN A 1 293 ? -10.163 -19.600 -1.342 1.00 84.62 293 GLN A CA 1
ATOM 2382 C C . GLN A 1 293 ? -10.420 -18.604 -0.203 1.00 84.62 293 GLN A C 1
ATOM 2384 O O . GLN A 1 293 ? -10.109 -17.417 -0.305 1.00 84.62 293 GLN A O 1
ATOM 2389 N N . LEU A 1 294 ? -10.968 -19.085 0.913 1.00 78.69 294 LEU A N 1
ATOM 2390 C CA . LEU A 1 294 ? -11.065 -18.315 2.156 1.00 78.69 294 LEU A CA 1
ATOM 2391 C C . LEU A 1 294 ? -9.722 -18.389 2.888 1.00 78.69 294 LEU A C 1
ATOM 2393 O O . LEU A 1 294 ? -9.459 -19.367 3.590 1.00 78.69 294 LEU A O 1
ATOM 2397 N N . SER A 1 295 ? -8.873 -17.380 2.692 1.00 67.75 295 SER A N 1
ATOM 2398 C CA . SER A 1 295 ? -7.502 -17.355 3.215 1.00 67.75 295 SER A CA 1
ATOM 2399 C C . SER A 1 295 ? -7.420 -16.883 4.669 1.00 67.75 295 SER A C 1
ATOM 2401 O O . SER A 1 295 ? -6.542 -17.331 5.399 1.00 67.75 295 SER A O 1
ATOM 2403 N N . SER A 1 296 ? -8.353 -16.046 5.138 1.00 69.19 296 SER A N 1
ATOM 2404 C CA . SER A 1 296 ? -8.498 -15.745 6.571 1.00 69.19 296 SER A CA 1
ATOM 2405 C C . SER A 1 296 ? -9.937 -15.390 6.942 1.00 69.19 296 SER A C 1
ATOM 2407 O O . SER A 1 296 ? -10.668 -14.777 6.162 1.00 69.19 296 SER A O 1
ATOM 2409 N N . LEU A 1 297 ? -10.338 -15.780 8.151 1.00 68.25 297 LEU A N 1
ATOM 2410 C CA . LEU A 1 297 ? -11.642 -15.509 8.749 1.00 68.25 297 LEU A CA 1
ATOM 2411 C C . LEU A 1 297 ? -11.450 -15.100 10.207 1.00 68.25 297 LEU A C 1
ATOM 2413 O O . LEU A 1 297 ? -10.650 -15.708 10.919 1.00 68.25 297 LEU A O 1
ATOM 2417 N N . ARG A 1 298 ? -12.174 -14.063 10.631 1.00 62.91 298 ARG A N 1
ATOM 2418 C CA . ARG A 1 298 ? -12.213 -13.616 12.023 1.00 62.91 298 ARG A CA 1
ATOM 2419 C C . ARG A 1 298 ? -13.559 -12.974 12.350 1.00 62.91 298 ARG A C 1
ATOM 2421 O O . ARG A 1 298 ? -13.802 -11.799 12.057 1.00 62.91 298 ARG A O 1
ATOM 2428 N N . ALA A 1 299 ? -14.418 -13.743 12.999 1.00 70.44 299 ALA A N 1
ATOM 2429 C CA . ALA A 1 299 ? -15.627 -13.279 13.658 1.00 70.44 299 ALA A CA 1
ATOM 2430 C C . ALA A 1 299 ? -15.439 -13.194 15.185 1.00 70.44 299 ALA A C 1
ATOM 2432 O O . ALA A 1 299 ? -14.371 -13.465 15.730 1.00 70.44 299 ALA A O 1
ATOM 2433 N N . ALA A 1 300 ? -16.501 -12.810 15.897 1.00 70.69 300 ALA A N 1
ATOM 2434 C CA . ALA A 1 300 ? -16.499 -12.740 17.358 1.00 70.69 300 ALA A CA 1
ATOM 2435 C C . ALA A 1 300 ? -16.729 -14.101 18.055 1.00 70.69 300 ALA A C 1
ATOM 2437 O O . ALA A 1 300 ? -16.701 -14.164 19.282 1.00 70.69 300 ALA A O 1
ATOM 2438 N N . HIS A 1 301 ? -17.001 -15.178 17.309 1.00 77.31 301 HIS A N 1
ATOM 2439 C CA . HIS A 1 301 ? -17.198 -16.526 17.851 1.00 77.31 301 HIS A CA 1
ATOM 2440 C C . HIS A 1 301 ? -16.933 -17.596 16.771 1.00 77.31 301 HIS A C 1
ATOM 2442 O O . HIS A 1 301 ? -17.410 -17.400 15.651 1.00 77.31 301 HIS A O 1
ATOM 2448 N N . PRO A 1 302 ? -16.278 -18.740 17.070 1.00 76.25 302 PRO A N 1
ATOM 2449 C CA . PRO A 1 302 ? -15.895 -19.728 16.050 1.00 76.25 302 PRO A CA 1
ATOM 2450 C C . PRO A 1 302 ? -17.055 -20.282 15.211 1.00 76.25 302 PRO A C 1
ATOM 2452 O O . PRO A 1 302 ? -16.903 -20.482 14.010 1.00 76.25 302 PRO A O 1
ATOM 2455 N N . SER A 1 303 ? -18.248 -20.450 15.796 1.00 79.12 303 SER A N 1
ATOM 2456 C CA . SER A 1 303 ? -19.430 -20.904 15.041 1.00 79.12 303 SER A CA 1
ATOM 2457 C C . SER A 1 303 ? -19.908 -19.901 13.980 1.00 79.12 303 SER A C 1
ATOM 2459 O O . SER A 1 303 ? -20.624 -20.276 13.053 1.00 79.12 303 SER A O 1
ATOM 2461 N N . ILE A 1 304 ? -19.514 -18.626 14.089 1.00 83.94 304 ILE A N 1
ATOM 2462 C CA . ILE A 1 304 ? -19.738 -17.626 13.040 1.00 83.94 304 ILE A CA 1
ATOM 2463 C C . ILE A 1 304 ? -18.718 -17.830 11.912 1.00 83.94 304 ILE A C 1
ATOM 2465 O O . ILE A 1 304 ? -19.102 -17.759 10.751 1.00 83.94 304 ILE A O 1
ATOM 2469 N N . ASP A 1 305 ? -17.456 -18.151 12.216 1.00 77.50 305 ASP A N 1
ATOM 2470 C CA . ASP A 1 305 ? -16.445 -18.468 11.196 1.00 77.50 305 ASP A CA 1
ATOM 2471 C C . ASP A 1 305 ? -16.804 -19.740 10.405 1.00 77.50 305 ASP A C 1
ATOM 2473 O O . ASP A 1 305 ? -16.666 -19.764 9.181 1.00 77.50 305 ASP A O 1
ATOM 2477 N N . GLU A 1 306 ? -17.349 -20.770 11.059 1.00 82.38 306 GLU A N 1
ATOM 2478 C CA . GLU A 1 306 ? -17.917 -21.958 10.395 1.00 82.38 306 GLU A CA 1
ATOM 2479 C C . GLU A 1 306 ? -19.058 -21.597 9.430 1.00 82.38 306 GLU A C 1
ATOM 2481 O O . GLU A 1 306 ? -19.086 -22.042 8.279 1.00 82.38 306 GLU A O 1
ATOM 2486 N N . GLU A 1 307 ? -19.986 -20.747 9.870 1.00 93.19 307 GLU A N 1
ATOM 2487 C CA . GLU A 1 307 ? -21.100 -20.272 9.051 1.00 93.19 307 GLU A CA 1
ATOM 2488 C C . GLU A 1 307 ? -20.616 -19.396 7.879 1.00 93.19 307 GLU A C 1
ATOM 2490 O O . GLU A 1 307 ? -21.113 -19.543 6.760 1.00 93.19 307 GLU A O 1
ATOM 2495 N N . LEU A 1 308 ? -19.597 -18.552 8.079 1.00 87.31 308 LEU A N 1
ATOM 2496 C CA . LEU A 1 308 ? -18.948 -17.779 7.013 1.00 87.31 308 LEU A CA 1
ATOM 2497 C C . LEU A 1 308 ? -18.297 -18.712 5.977 1.00 87.31 308 LEU A C 1
ATOM 2499 O O . LEU A 1 308 ? -18.510 -18.513 4.778 1.00 87.31 308 LEU A O 1
ATOM 2503 N N . ARG A 1 309 ? -17.608 -19.788 6.399 1.00 89.00 309 ARG A N 1
ATOM 2504 C CA . ARG A 1 309 ? -17.120 -20.843 5.480 1.00 89.00 309 ARG A CA 1
ATOM 2505 C C . ARG A 1 309 ? -18.271 -21.479 4.701 1.00 89.00 309 ARG A C 1
ATOM 2507 O O . ARG A 1 309 ? -18.186 -21.613 3.481 1.00 89.00 309 ARG A O 1
ATOM 2514 N N . ARG A 1 310 ? -19.382 -21.806 5.367 1.00 93.88 310 ARG A N 1
ATOM 2515 C CA . ARG A 1 310 ? -20.578 -22.405 4.744 1.00 93.88 310 ARG A CA 1
ATOM 2516 C C . ARG A 1 310 ? -21.334 -21.446 3.809 1.00 93.88 310 ARG A C 1
ATOM 2518 O O . ARG A 1 310 ? -22.138 -21.904 2.989 1.00 93.88 310 ARG A O 1
ATOM 2525 N N . VAL A 1 311 ? -21.160 -20.134 3.950 1.00 94.06 311 VAL A N 1
ATOM 2526 C CA . VAL A 1 311 ? -21.744 -19.107 3.071 1.00 94.06 311 VAL A CA 1
ATOM 2527 C C . VAL A 1 311 ? -20.850 -18.868 1.862 1.00 94.06 311 VAL A C 1
ATOM 2529 O O . VAL A 1 311 ? -21.299 -19.055 0.733 1.00 94.06 311 VAL A O 1
ATOM 2532 N N . PHE A 1 312 ? -19.585 -18.514 2.080 1.00 89.88 312 PHE A N 1
ATOM 2533 C CA . PHE A 1 312 ? -18.674 -18.138 0.999 1.00 89.88 312 PHE A CA 1
ATOM 2534 C C . PHE A 1 312 ? -18.109 -19.338 0.229 1.00 89.88 312 PHE A C 1
ATOM 2536 O O . PHE A 1 312 ? -17.810 -19.203 -0.951 1.00 89.88 312 PHE A O 1
ATOM 2543 N N . GLY A 1 313 ? -18.132 -20.549 0.797 1.00 87.38 313 GLY A N 1
ATOM 2544 C CA . GLY A 1 313 ? -17.953 -21.798 0.041 1.00 87.38 313 GLY A CA 1
ATOM 2545 C C . GLY A 1 313 ? -19.040 -22.070 -1.016 1.00 87.38 313 GLY A C 1
ATOM 2546 O O . GLY A 1 313 ? -18.964 -23.069 -1.724 1.00 87.38 313 GLY A O 1
ATOM 2547 N N . LYS A 1 314 ? -20.059 -21.203 -1.135 1.00 89.38 314 LYS A N 1
ATOM 2548 C CA . LYS A 1 314 ? -21.060 -21.202 -2.221 1.00 89.38 314 LYS A CA 1
ATOM 2549 C C . LYS A 1 314 ? -20.804 -20.126 -3.280 1.00 89.38 314 LYS A C 1
ATOM 2551 O O . LYS A 1 314 ? -21.652 -19.925 -4.152 1.00 89.38 314 LYS A O 1
ATOM 2556 N N . MET A 1 315 ? -19.688 -19.403 -3.196 1.00 90.44 315 MET A N 1
ATOM 2557 C CA . MET A 1 315 ? -19.288 -18.469 -4.244 1.00 90.44 315 MET A CA 1
ATOM 2558 C C . MET A 1 315 ? -19.098 -19.214 -5.563 1.00 90.44 315 MET A C 1
ATOM 2560 O O . MET A 1 315 ? -18.516 -20.296 -5.617 1.00 90.44 315 MET A O 1
ATOM 2564 N N . LYS A 1 316 ? -19.595 -18.612 -6.644 1.00 89.81 316 LYS A N 1
ATOM 2565 C CA . LYS A 1 316 ? -19.270 -19.068 -7.993 1.00 89.81 316 LYS A CA 1
ATOM 2566 C C . LYS A 1 316 ? -17.804 -18.754 -8.293 1.00 89.81 316 LYS A C 1
ATOM 2568 O O . LYS A 1 316 ? -17.238 -17.827 -7.722 1.00 89.81 316 LYS A O 1
ATOM 2573 N N . LYS A 1 317 ? -17.230 -19.487 -9.245 1.00 94.12 317 LYS A N 1
ATOM 2574 C CA . LYS A 1 317 ? -15.946 -19.146 -9.857 1.00 94.12 317 LYS A CA 1
ATOM 2575 C C . LYS A 1 317 ? -16.049 -17.773 -10.547 1.00 94.12 317 LYS A C 1
ATOM 2577 O O . LYS A 1 317 ? -17.042 -17.508 -11.226 1.00 94.12 317 LYS A O 1
ATOM 2582 N N . LEU A 1 318 ? -15.065 -16.906 -10.330 1.00 95.75 318 LEU A N 1
ATOM 2583 C CA . LEU A 1 318 ? -14.950 -15.567 -10.917 1.00 95.75 318 LEU A CA 1
ATOM 2584 C C . LEU A 1 318 ? -14.195 -15.636 -12.255 1.00 95.75 318 LEU A C 1
ATOM 2586 O O . LEU A 1 318 ? -13.535 -16.632 -12.555 1.00 95.75 318 LEU A O 1
ATOM 2590 N N . LYS A 1 319 ? -14.219 -14.550 -13.038 1.00 95.94 319 LYS A N 1
ATOM 2591 C CA . LYS A 1 319 ? -13.106 -14.282 -13.969 1.00 95.94 319 LYS A CA 1
ATOM 2592 C C . LYS A 1 319 ? -11.923 -13.762 -13.134 1.00 95.94 319 LYS A C 1
ATOM 2594 O O . LYS A 1 319 ? -12.160 -12.884 -12.300 1.00 95.94 319 LYS A O 1
ATOM 2599 N N . PRO A 1 320 ? -10.691 -14.272 -13.307 1.00 94.88 320 PRO A N 1
ATOM 2600 C CA . PRO A 1 320 ? -9.542 -13.836 -12.515 1.00 94.88 320 PRO A CA 1
ATOM 2601 C C . PRO A 1 320 ? -9.203 -12.364 -12.778 1.00 94.88 320 PRO A C 1
ATOM 2603 O O . PRO A 1 320 ? -9.512 -11.824 -13.842 1.00 94.88 320 PRO A O 1
ATOM 2606 N N . GLY A 1 321 ? -8.555 -11.723 -11.803 1.00 90.12 321 GLY A N 1
ATOM 2607 C CA . GLY A 1 321 ? -7.975 -10.396 -12.002 1.00 90.12 321 GLY A CA 1
ATOM 2608 C C . GLY A 1 321 ? -6.748 -10.475 -12.907 1.00 90.12 321 GLY A C 1
ATOM 2609 O O . GLY A 1 321 ? -6.069 -11.504 -12.948 1.00 90.12 321 GLY A O 1
ATOM 2610 N N . MET A 1 322 ? -6.461 -9.392 -13.628 1.00 79.50 322 MET A N 1
ATOM 2611 C CA . MET A 1 322 ? -5.343 -9.339 -14.571 1.00 79.50 322 MET A CA 1
ATOM 2612 C C . MET A 1 322 ? -4.389 -8.192 -14.249 1.00 79.50 322 MET A C 1
ATOM 2614 O O . MET A 1 322 ? -4.814 -7.101 -13.865 1.00 79.50 322 MET A O 1
ATOM 2618 N N . VAL A 1 323 ? -3.107 -8.424 -14.518 1.00 65.12 323 VAL A N 1
ATOM 2619 C CA . VAL A 1 323 ? -2.078 -7.389 -14.680 1.00 65.12 323 VAL A CA 1
ATOM 2620 C C . VAL A 1 323 ? -1.414 -7.629 -16.035 1.00 65.12 323 VAL A C 1
ATOM 2622 O O . VAL A 1 323 ? -1.003 -8.745 -16.341 1.00 65.12 323 VAL A O 1
ATOM 2625 N N . ARG A 1 324 ? -1.393 -6.610 -16.899 1.00 61.28 324 ARG A N 1
ATOM 2626 C CA . ARG A 1 324 ? -0.951 -6.655 -18.310 1.00 61.28 324 ARG A CA 1
ATOM 2627 C C . ARG A 1 324 ? -1.584 -7.781 -19.140 1.00 61.28 324 ARG A C 1
ATOM 2629 O O . ARG A 1 324 ? -0.973 -8.317 -20.057 1.00 61.28 324 ARG A O 1
ATOM 2636 N N . ASN A 1 325 ? -2.846 -8.099 -18.838 1.00 75.75 325 ASN A N 1
ATOM 2637 C CA . ASN A 1 325 ? -3.629 -9.217 -19.394 1.00 75.75 325 ASN A CA 1
ATOM 2638 C C . ASN A 1 325 ? -3.157 -10.631 -18.987 1.00 75.75 325 ASN A C 1
ATOM 2640 O O . ASN A 1 325 ? -3.741 -11.607 -19.451 1.00 75.75 325 ASN A O 1
ATOM 2644 N N . THR A 1 326 ? -2.179 -10.751 -18.088 1.00 70.75 326 THR A N 1
ATOM 2645 C CA . THR A 1 326 ? -1.825 -12.011 -17.418 1.00 70.75 326 THR A CA 1
ATOM 2646 C C . THR A 1 326 ? -2.673 -12.172 -16.161 1.00 70.75 326 THR A C 1
ATOM 2648 O O . THR A 1 326 ? -2.802 -11.229 -15.378 1.00 70.75 326 THR A O 1
ATOM 2651 N N . ALA A 1 327 ? -3.237 -13.363 -15.948 1.00 80.50 327 ALA A N 1
ATOM 2652 C CA . ALA A 1 327 ? -4.009 -13.662 -14.746 1.00 80.50 327 ALA A CA 1
ATOM 2653 C C . ALA A 1 327 ? -3.107 -13.687 -13.505 1.00 80.50 327 ALA A C 1
ATOM 2655 O O . ALA A 1 327 ? -2.019 -14.270 -13.526 1.00 80.50 327 ALA A O 1
ATOM 2656 N N . VAL A 1 328 ? -3.572 -13.073 -12.418 1.00 78.12 328 VAL A N 1
ATOM 2657 C CA . VAL A 1 328 ? -2.856 -12.995 -11.137 1.00 78.12 328 VAL A CA 1
ATOM 2658 C C . VAL A 1 328 ? -3.734 -13.470 -9.986 1.00 78.12 328 VAL A C 1
ATOM 2660 O O . VAL A 1 328 ? -4.961 -13.378 -10.039 1.00 78.12 328 VAL A O 1
ATOM 2663 N N . ASN A 1 329 ? -3.089 -13.939 -8.920 1.00 77.06 329 ASN A N 1
ATOM 2664 C CA . ASN A 1 329 ? -3.737 -14.109 -7.629 1.00 77.06 329 ASN A CA 1
ATOM 2665 C C . ASN A 1 329 ? -4.128 -12.732 -7.085 1.00 77.06 329 ASN A C 1
ATOM 2667 O O . ASN A 1 329 ? -3.310 -11.814 -7.092 1.00 77.06 329 ASN A O 1
ATOM 2671 N N . VAL A 1 330 ? -5.362 -12.579 -6.604 1.00 78.62 330 VAL A N 1
ATOM 2672 C CA . VAL A 1 330 ? -5.861 -11.318 -6.045 1.00 78.62 330 VAL A CA 1
ATOM 2673 C C . VAL A 1 330 ? -6.279 -11.492 -4.590 1.00 78.62 330 VAL A C 1
ATOM 2675 O O . VAL A 1 330 ? -7.253 -12.186 -4.286 1.00 78.62 330 VAL A O 1
ATOM 2678 N N . ALA A 1 331 ? -5.567 -10.803 -3.697 1.00 76.62 331 ALA A N 1
ATOM 2679 C CA . ALA A 1 331 ? -5.951 -10.642 -2.302 1.00 76.62 331 ALA A CA 1
ATOM 2680 C C . ALA A 1 331 ? -7.098 -9.635 -2.196 1.00 76.62 331 ALA A C 1
ATOM 2682 O O . ALA A 1 331 ? -6.941 -8.452 -2.511 1.00 76.62 331 ALA A O 1
ATOM 2683 N N . TYR A 1 332 ? -8.246 -10.089 -1.708 1.00 81.44 332 TYR A N 1
ATOM 2684 C CA . TYR A 1 332 ? -9.422 -9.258 -1.479 1.00 81.44 332 TYR A CA 1
ATOM 2685 C C . TYR A 1 332 ? -9.886 -9.383 -0.025 1.00 81.44 332 TYR A C 1
ATOM 2687 O O . TYR A 1 332 ? -9.803 -10.447 0.585 1.00 81.44 332 TYR A O 1
ATOM 2695 N N . PHE A 1 333 ? -10.362 -8.284 0.552 1.00 77.62 333 PHE A N 1
ATOM 2696 C CA . PHE A 1 333 ? -10.772 -8.207 1.950 1.00 77.62 333 PHE A CA 1
ATOM 2697 C C . PHE A 1 333 ? -12.083 -7.435 2.051 1.00 77.62 333 PHE A C 1
ATOM 2699 O O . PHE A 1 333 ? -12.181 -6.330 1.517 1.00 77.62 333 PHE A O 1
ATOM 2706 N N . GLN A 1 334 ? -13.068 -8.001 2.751 1.00 81.75 334 GLN A N 1
ATOM 2707 C CA . GLN A 1 334 ? -14.381 -7.385 2.917 1.00 81.75 334 GLN A CA 1
ATOM 2708 C C . GLN A 1 334 ? -14.888 -7.498 4.357 1.00 81.75 334 GLN A C 1
ATOM 2710 O O . GLN A 1 334 ? -14.793 -8.538 5.013 1.00 81.75 334 GLN A O 1
ATOM 2715 N N . VAL A 1 335 ? -15.474 -6.389 4.810 1.00 81.44 335 VAL A N 1
ATOM 2716 C CA . VAL A 1 335 ? -16.147 -6.235 6.099 1.00 81.44 335 VAL A CA 1
ATOM 2717 C C . VAL A 1 335 ? -17.611 -6.642 5.939 1.00 81.44 335 VAL A C 1
ATOM 2719 O O . VAL A 1 335 ? -18.330 -6.002 5.172 1.00 81.44 335 VAL A O 1
ATOM 2722 N N . PHE A 1 336 ? -18.080 -7.637 6.692 1.00 85.69 336 PHE A N 1
ATOM 2723 C CA . PHE A 1 336 ? -19.510 -7.966 6.783 1.00 85.69 336 PHE A CA 1
ATOM 2724 C C . PHE A 1 336 ? -20.072 -7.609 8.166 1.00 85.69 336 PHE A C 1
ATOM 2726 O O . PHE A 1 336 ? -19.351 -7.598 9.168 1.00 85.69 336 PHE A O 1
ATOM 2733 N N . LYS A 1 337 ? -21.376 -7.329 8.233 1.00 86.25 337 LYS A N 1
ATOM 2734 C CA . LYS A 1 337 ? -22.141 -7.118 9.474 1.00 86.25 337 LYS A CA 1
ATOM 2735 C C . LYS A 1 337 ? -23.485 -7.826 9.379 1.00 86.25 337 LYS A C 1
ATOM 2737 O O . LYS A 1 337 ? -24.070 -7.872 8.299 1.00 86.25 337 LYS A O 1
ATOM 2742 N N . VAL A 1 338 ? -24.031 -8.293 10.502 1.00 84.38 338 VAL A N 1
ATOM 2743 C CA . VAL A 1 338 ? -25.429 -8.737 10.527 1.00 84.38 338 VAL A CA 1
ATOM 2744 C C . VAL A 1 338 ? -26.320 -7.500 10.415 1.00 84.38 338 VAL A C 1
ATOM 2746 O O . VAL A 1 338 ? -26.340 -6.661 11.309 1.00 84.38 338 VAL A O 1
ATOM 2749 N N . LYS A 1 339 ? -27.053 -7.368 9.308 1.00 73.62 339 LYS A N 1
ATOM 2750 C CA . LYS A 1 339 ? -28.118 -6.366 9.188 1.00 73.62 339 LYS A CA 1
ATOM 2751 C C . LYS A 1 339 ? -29.363 -6.890 9.889 1.00 73.62 339 LYS A C 1
ATOM 2753 O O . LYS A 1 339 ? -29.841 -7.977 9.562 1.00 73.62 339 LYS A O 1
ATOM 2758 N N . GLU A 1 340 ? -29.898 -6.118 10.828 1.00 61.12 340 GLU A N 1
ATOM 2759 C CA . GLU A 1 340 ? -31.224 -6.395 11.368 1.00 61.12 340 GLU A CA 1
ATOM 2760 C C . GLU A 1 340 ? -32.274 -6.286 10.258 1.00 61.12 340 GLU A C 1
ATOM 2762 O O . GLU A 1 340 ? -32.256 -5.352 9.450 1.00 61.12 340 GLU A O 1
ATOM 2767 N N . LYS A 1 341 ? -33.203 -7.244 10.223 1.00 53.50 341 LYS A N 1
ATOM 2768 C CA . LYS A 1 341 ? -34.436 -7.084 9.456 1.00 53.50 341 LYS A CA 1
ATOM 2769 C C . LYS A 1 341 ? -35.394 -6.243 10.290 1.00 53.50 341 LYS A C 1
ATOM 2771 O O . LYS A 1 341 ? -35.819 -6.697 11.351 1.00 53.50 341 LYS A O 1
ATOM 2776 N N . LYS A 1 342 ? -35.687 -5.041 9.796 1.00 36.91 342 LYS A N 1
ATOM 2777 C CA . LYS A 1 342 ? -36.909 -4.310 10.146 1.00 36.91 342 LYS A CA 1
ATOM 2778 C C . LYS A 1 342 ? -38.127 -5.010 9.541 1.00 36.91 342 LYS A C 1
ATOM 2780 O O . LYS A 1 342 ? -37.932 -5.699 8.511 1.00 36.91 342 LYS A O 1
#

Organism: NCBI:txid1756020

Sequence (342 aa):
MIRLLYFYLLLLVLPTQGQTDFSKGTYTTLDGVATDAYIASRNWNEPFESIQVKTNLNDSPKTIAIEQLQKLFVSPENQFVRQKIWKAPVWVPDHTELNYTKNEAVFLKLVGYGKVSLYTYYEGTTQRIVYQAKSNRFMEFVPPNATATKTGKPLDYKDQIKADFNSSLYQERDLKQLTYSLLTLIEFVRNYNSYIRDDNQVAYSEVVAMERAPHGEVMEEPDFEVPFAVVEKSPVYPGCENLATEEEIKTCLNTALEALFVKHFKYPKAAAPEHKDKKMFVKFLIQKDGTVQLSSLRAAHPSIDEELRRVFGKMKKLKPGMVRNTAVNVAYFQVFKVKEKK

Secondary structure (DSSP, 8-state):
----------------------EEEEEEETT--EEEEEEE-S-TTS--SEEEEESSTTSPPEEEEGGGEEEEEETTTEEEEEEEEEEEEEE-TTSSSEEEEEEEEEEEEEEE-SSSEEEEEEETTEEEEEEE-SSS-EEEPPPTTPPPBTTBPBPPHHHHHHHHS-GGGS-HHHHHH--SSHHHHHHHHHHHHH--SSS--PPPP-------PPS---PPPP--EEETTT-SBPPBPTT-TT-SSHHHHHHHHHHHHHHHHHHH----TTS-GGGSSSPEEEEEEE-TTS-EEEEEEE-SSHHHHHHHHHHHTTPPPPBPEEETTEEEEEEEEEEE------